Protein AF-A0A836UDX6-F1 (afdb_monomer)

Foldseek 3Di:
DDDDDDDDDDDDDDPDDPPPPDPPPPDLAQAEAEEEEEDPPDDQVVVCVVCVVVCVVPVSYHYGYDYDHPVCPLVVQVCCLVVVNHGNHYDDDLVRCVVCVVVVNFDQCCVVPVPVLVVVCVVDDVVQQCSQDDPHTGRDDRDDDDDDDDDDDVVVCVVVVHDPDDPPVPDDDDPDCPDDDD

Nearest PDB structures (foldseek):
  4ry1-assembly2_B  TM=7.631E-01  e=1.198E-05  Pectobacterium atrosepticum SCRI1043
  3uor-assembly2_B  TM=7.871E-01  e=4.011E-05  Xanthomonas citri pv. citri str. 306
  4qsd-assembly1_A  TM=7.152E-01  e=2.050E-05  Agrobacterium fabrum str. C58
  5f7v-assembly1_A  TM=7.077E-01  e=2.682E-05  Listeria monocytogenes EGD-e
  6rkh-assembly1_A  TM=7.139E-01  e=3.213E-04  Geobacillus stearothermophilus

Radius of gyration: 27.92 Å; Cα contacts (8 Å, |Δi|>4): 141; chains: 1; bounding box: 46×76×92 Å

Solvent-accessible surface area (backbone atoms only — not comparable to full-atom values): 12020 Å² total; per-residue (Å²): 134,92,79,92,80,87,84,86,91,81,90,84,90,81,90,83,75,92,71,80,75,65,82,76,77,76,65,82,62,72,43,72,41,35,34,38,36,65,56,91,84,65,53,35,65,56,53,49,60,72,45,40,74,66,36,70,79,34,79,45,42,45,79,45,57,45,63,40,62,69,76,66,42,69,60,50,51,54,48,24,56,72,71,74,58,57,63,78,39,71,67,67,58,78,92,53,46,60,66,38,44,77,67,70,72,49,63,50,44,42,80,78,36,46,69,60,46,57,58,51,53,74,77,44,60,67,83,52,47,52,66,20,45,57,99,92,37,36,62,48,78,77,83,82,86,85,82,91,79,92,83,80,66,65,67,64,28,59,75,68,75,43,74,92,79,57,86,70,86,79,55,74,81,69,88,75,86,72,67,85,79,132

Structure (mmCIF, N/CA/C/O backbone):
data_AF-A0A836UDX6-F1
#
_entry.id   AF-A0A836UDX6-F1
#
loop_
_atom_site.group_PDB
_atom_site.id
_atom_site.type_symbol
_atom_site.label_atom_id
_atom_site.label_alt_id
_atom_site.label_comp_id
_atom_site.label_asym_id
_atom_site.label_entity_id
_atom_site.label_seq_id
_atom_site.pdbx_PDB_ins_code
_atom_site.Cartn_x
_atom_site.Cartn_y
_atom_site.Cartn_z
_atom_site.occupancy
_atom_site.B_iso_or_equiv
_atom_site.auth_seq_id
_atom_site.auth_comp_id
_atom_site.auth_asym_id
_atom_site.auth_atom_id
_atom_site.pdbx_PDB_model_num
ATOM 1 N N . MET A 1 1 ? -7.299 -57.376 55.037 1.00 36.38 1 MET A N 1
ATOM 2 C CA . MET A 1 1 ? -6.133 -58.145 54.549 1.00 36.38 1 MET A CA 1
ATOM 3 C C . MET A 1 1 ? -5.639 -57.448 53.287 1.00 36.38 1 MET A C 1
ATOM 5 O O . MET A 1 1 ? -6.456 -57.270 52.399 1.00 36.38 1 MET A O 1
ATOM 9 N N . LEU A 1 2 ? -4.353 -57.056 53.271 1.00 30.41 2 LEU A N 1
ATOM 10 C CA . LEU A 1 2 ? -3.604 -56.290 52.247 1.00 30.41 2 LEU A CA 1
ATOM 11 C C . LEU A 1 2 ? -3.992 -54.813 52.050 1.00 30.41 2 LEU A C 1
ATOM 13 O O . LEU A 1 2 ? -5.161 -54.506 51.892 1.00 30.41 2 LEU A O 1
ATOM 17 N N . ARG A 1 3 ? -3.072 -53.852 51.931 1.00 31.95 3 ARG A N 1
ATOM 18 C CA . ARG A 1 3 ? -1.723 -53.610 52.487 1.00 31.95 3 ARG A CA 1
ATOM 19 C C . ARG A 1 3 ? -1.491 -52.109 52.229 1.00 31.95 3 ARG A C 1
ATOM 21 O O . ARG A 1 3 ? -1.712 -51.663 51.108 1.00 31.95 3 ARG A O 1
ATOM 28 N N . LEU A 1 4 ? -1.100 -51.357 53.258 1.00 36.81 4 LEU A N 1
ATOM 29 C CA . LEU A 1 4 ? -0.563 -49.999 53.125 1.00 36.81 4 LEU A CA 1
ATOM 30 C C . LEU A 1 4 ? 0.730 -50.027 52.294 1.00 36.81 4 LEU A C 1
ATOM 32 O O . LEU A 1 4 ? 1.546 -50.930 52.487 1.00 36.81 4 LEU A O 1
ATOM 36 N N . ALA A 1 5 ? 0.922 -49.008 51.456 1.00 44.00 5 ALA A N 1
ATOM 37 C CA . ALA A 1 5 ? 2.231 -48.473 51.089 1.00 44.00 5 ALA A CA 1
ATOM 38 C C . ALA A 1 5 ? 2.065 -46.984 50.722 1.00 44.00 5 ALA A C 1
ATOM 40 O O . ALA A 1 5 ? 1.662 -46.639 49.617 1.00 44.00 5 ALA A O 1
ATOM 41 N N . ASP A 1 6 ? 2.235 -46.151 51.747 1.00 37.41 6 ASP A N 1
ATOM 42 C CA . ASP A 1 6 ? 3.117 -44.981 51.812 1.00 37.41 6 ASP A CA 1
ATOM 43 C C . ASP A 1 6 ? 3.165 -43.973 50.649 1.00 37.41 6 ASP A C 1
ATOM 45 O O . ASP A 1 6 ? 3.618 -44.282 49.551 1.00 37.41 6 ASP A O 1
ATOM 49 N N . GLY A 1 7 ? 2.893 -42.698 50.975 1.00 37.84 7 GLY A N 1
ATOM 50 C CA . GLY A 1 7 ? 3.683 -41.603 50.396 1.00 37.84 7 GLY A CA 1
ATOM 51 C C . GLY A 1 7 ? 3.003 -40.255 50.145 1.00 37.84 7 GLY A C 1
ATOM 52 O O . GLY A 1 7 ? 2.795 -39.889 49.002 1.00 37.84 7 GLY A O 1
ATOM 53 N N . PHE A 1 8 ? 2.803 -39.492 51.223 1.00 34.12 8 PHE A N 1
ATOM 54 C CA . PHE A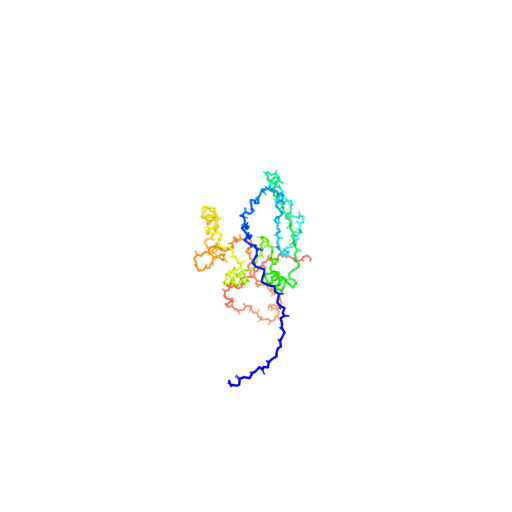 1 8 ? 2.932 -38.026 51.326 1.00 34.12 8 PHE A CA 1
ATOM 55 C C . PHE A 1 8 ? 1.985 -37.043 50.593 1.00 34.12 8 PHE A C 1
ATOM 57 O O . PHE A 1 8 ? 1.889 -36.941 49.377 1.00 34.12 8 PHE A O 1
ATOM 64 N N . VAL A 1 9 ? 1.374 -36.220 51.450 1.00 39.38 9 VAL A N 1
ATOM 65 C CA . VAL A 1 9 ? 0.530 -35.038 51.245 1.00 39.38 9 VAL A CA 1
ATOM 66 C C . VAL A 1 9 ? 1.369 -33.797 50.914 1.00 39.38 9 VAL A C 1
ATOM 68 O O . VAL A 1 9 ? 2.340 -33.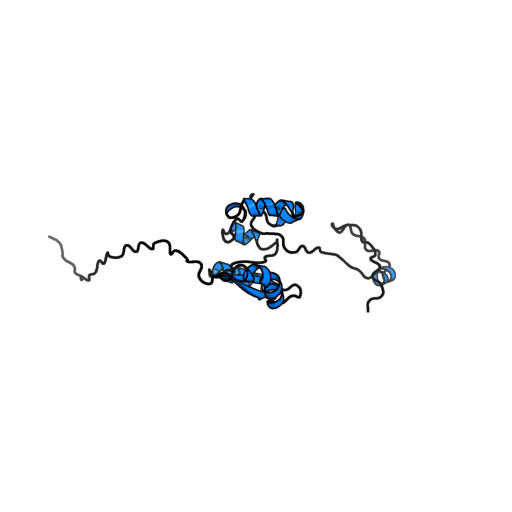537 51.613 1.00 39.38 9 VAL A O 1
ATOM 71 N N . PHE A 1 10 ? 0.925 -33.000 49.937 1.00 34.12 10 PHE A N 1
ATOM 72 C CA . PHE A 1 10 ? 0.941 -31.520 49.880 1.00 34.12 10 PHE A CA 1
ATOM 73 C C . PHE A 1 10 ? 0.125 -31.168 48.614 1.00 34.12 10 PHE A C 1
ATOM 75 O O . PHE A 1 10 ? 0.524 -31.513 47.513 1.00 34.12 10 PHE A O 1
ATOM 82 N N . GLY A 1 11 ? -1.112 -30.673 48.651 1.00 32.44 11 GLY A N 1
ATOM 83 C CA . GLY A 1 11 ? -1.585 -29.525 49.408 1.00 32.44 11 GLY A CA 1
ATOM 84 C C . GLY A 1 11 ? -1.442 -28.269 48.544 1.00 32.44 11 GLY A C 1
ATOM 85 O O . GLY A 1 11 ? -0.392 -27.646 48.611 1.00 32.44 11 GLY A O 1
ATOM 86 N N . LEU A 1 12 ? -2.459 -27.949 47.725 1.00 32.75 12 LEU A N 1
ATOM 87 C CA . LEU A 1 12 ? -3.088 -26.619 47.581 1.00 32.75 12 LEU A CA 1
ATOM 88 C C . LEU A 1 12 ? -3.968 -26.563 46.314 1.00 32.75 12 LEU A C 1
ATOM 90 O O . LEU A 1 12 ? -3.508 -26.290 45.209 1.00 32.75 12 LEU A O 1
ATOM 94 N N . LEU A 1 13 ? -5.266 -26.802 46.504 1.00 37.94 13 LEU A N 1
ATOM 95 C CA . LEU A 1 13 ? -6.316 -26.413 45.568 1.00 37.94 13 LEU A CA 1
ATOM 96 C C . LEU A 1 13 ? -6.574 -24.909 45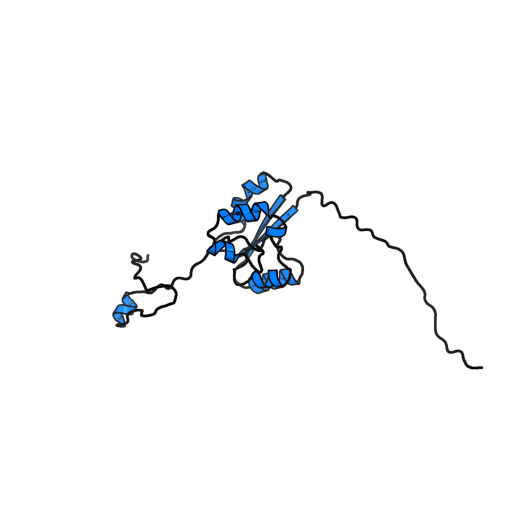.779 1.00 37.94 13 LEU A C 1
ATOM 98 O O . LEU A 1 13 ? -7.106 -24.529 46.820 1.00 37.94 13 LEU A O 1
ATOM 102 N N . LEU A 1 14 ? -6.194 -24.058 44.823 1.00 31.61 14 LEU A N 1
ATOM 103 C CA . LEU A 1 14 ? -6.615 -22.653 44.772 1.00 31.61 14 LEU A CA 1
ATOM 104 C C . LEU A 1 14 ? -7.453 -22.416 43.512 1.00 31.61 14 LEU A C 1
ATOM 106 O O . LEU A 1 14 ? -6.958 -22.034 42.457 1.00 31.61 14 LEU A O 1
ATOM 110 N N . LEU A 1 15 ? -8.756 -22.643 43.659 1.00 44.19 15 LEU A N 1
ATOM 111 C CA . LEU A 1 15 ? -9.782 -21.921 42.917 1.00 44.19 15 LEU A CA 1
ATOM 112 C C . LEU A 1 15 ? -9.889 -20.529 43.543 1.00 44.19 15 LEU A C 1
ATOM 114 O O . LEU A 1 15 ? -10.373 -20.444 44.661 1.00 44.19 15 LEU A O 1
ATOM 118 N N . PHE A 1 16 ? -9.455 -19.474 42.853 1.00 38.62 16 PHE A N 1
ATOM 119 C CA . PHE A 1 16 ? -10.058 -18.134 42.920 1.00 38.62 16 PHE A CA 1
ATOM 120 C C . PHE A 1 16 ? -9.466 -17.258 41.814 1.00 38.62 16 PHE A C 1
ATOM 122 O O . PHE A 1 16 ? -8.274 -16.969 41.809 1.00 38.62 16 PHE A O 1
ATOM 129 N N . GLY A 1 17 ? -10.315 -16.832 40.880 1.00 33.06 17 GLY A N 1
ATOM 130 C CA . GLY A 1 17 ? -9.932 -15.869 39.855 1.00 33.06 17 GLY A CA 1
ATOM 131 C C . GLY A 1 17 ? -10.794 -15.925 38.603 1.00 33.06 17 GLY A C 1
ATOM 132 O O . GLY A 1 17 ? -10.257 -16.076 37.511 1.00 33.06 17 GLY A O 1
ATOM 133 N N . LEU A 1 18 ? -12.117 -15.773 38.749 1.00 51.59 18 LEU A N 1
ATOM 134 C CA . LEU A 1 18 ? -12.935 -15.176 37.689 1.00 51.59 18 LEU A CA 1
ATOM 135 C C . LEU A 1 18 ? -12.379 -13.766 37.436 1.00 51.59 18 LEU A C 1
ATOM 137 O O . LEU A 1 18 ? -12.789 -12.791 38.061 1.00 51.59 18 LEU A O 1
ATOM 141 N N . GLY A 1 19 ? -11.403 -13.666 36.544 1.00 33.41 19 GLY A N 1
ATOM 142 C CA . GLY A 1 19 ? -11.053 -12.415 35.902 1.00 33.41 19 GLY A CA 1
ATOM 143 C C . GLY A 1 19 ? -11.988 -12.231 34.721 1.00 33.41 19 GLY A C 1
ATOM 144 O O . GLY A 1 19 ? -11.611 -12.551 33.599 1.00 33.41 19 GLY A O 1
ATOM 145 N N . CYS A 1 20 ? -13.202 -11.731 34.967 1.00 38.84 20 CYS A N 1
ATOM 146 C CA . CYS A 1 20 ? -13.920 -10.988 33.937 1.00 38.84 20 CYS A CA 1
ATOM 147 C C . CYS A 1 20 ? -13.010 -9.824 33.533 1.00 38.84 20 CYS A C 1
ATOM 149 O O . CYS A 1 20 ? -13.014 -8.775 34.171 1.00 38.84 20 CYS A O 1
ATOM 151 N N . GLN A 1 21 ? -12.184 -10.020 32.507 1.00 36.19 21 GLN A N 1
ATOM 152 C CA . GLN A 1 21 ? -11.631 -8.900 31.771 1.00 36.19 21 GLN A CA 1
ATOM 153 C C . GLN A 1 21 ? -12.801 -8.334 30.980 1.00 36.19 21 GLN A C 1
ATOM 155 O O . GLN A 1 21 ? -13.149 -8.821 29.906 1.00 36.19 21 GLN A O 1
ATOM 160 N N . SER A 1 22 ? -13.467 -7.348 31.582 1.00 40.03 22 SER A N 1
ATOM 161 C CA . SER A 1 22 ? -14.304 -6.407 30.851 1.00 40.03 22 SER A CA 1
ATOM 162 C C . SER A 1 22 ? -13.559 -5.974 29.586 1.00 40.03 22 SER A C 1
ATOM 164 O O . SER A 1 22 ? -12.330 -5.837 29.642 1.00 40.03 22 SER A O 1
ATOM 166 N N . PRO A 1 23 ? -14.258 -5.736 28.462 1.00 41.34 23 PRO A N 1
ATOM 167 C CA . PRO A 1 23 ? -13.630 -5.109 27.315 1.00 41.34 23 PRO A CA 1
ATOM 168 C C . PRO A 1 23 ? -13.050 -3.800 27.832 1.00 41.34 23 PRO A C 1
ATOM 170 O O . PRO A 1 23 ? -13.783 -2.937 28.318 1.00 41.34 23 PRO A O 1
ATOM 173 N N . ALA A 1 24 ? -11.721 -3.704 27.839 1.00 37.50 24 ALA A N 1
ATOM 174 C CA . ALA A 1 24 ? -11.067 -2.442 28.085 1.00 37.50 24 ALA A CA 1
ATOM 175 C C . ALA A 1 24 ? -11.616 -1.513 27.010 1.00 37.50 24 ALA A C 1
ATOM 177 O O . ALA A 1 24 ? -11.344 -1.699 25.822 1.00 37.50 24 ALA A O 1
ATOM 178 N N . ASN A 1 25 ? -12.459 -0.581 27.444 1.00 40.12 25 ASN A N 1
ATOM 179 C CA . ASN A 1 25 ? -12.774 0.612 26.702 1.00 40.12 25 ASN A CA 1
ATOM 180 C C . ASN A 1 25 ? -11.408 1.228 26.399 1.00 40.12 25 ASN A C 1
ATOM 182 O O . ASN A 1 25 ? -10.777 1.805 27.285 1.00 40.12 25 ASN A O 1
ATOM 186 N N . ARG A 1 26 ? -10.875 0.976 25.198 1.00 45.81 26 ARG A N 1
ATOM 187 C CA . ARG A 1 26 ? -9.755 1.748 24.683 1.00 45.81 26 ARG A CA 1
ATOM 188 C C . ARG A 1 26 ? -10.363 3.109 24.415 1.00 45.81 26 ARG A C 1
ATOM 190 O O . ARG A 1 26 ? -10.838 3.379 23.317 1.00 45.81 26 ARG A O 1
ATOM 197 N N . ASP A 1 27 ? -10.423 3.917 25.470 1.00 41.47 27 ASP A N 1
ATOM 198 C CA . ASP A 1 27 ? -10.537 5.354 25.328 1.00 41.47 27 ASP A CA 1
ATOM 199 C C . ASP A 1 27 ? -9.537 5.751 24.240 1.00 41.47 27 ASP A C 1
ATOM 201 O O . ASP A 1 27 ? -8.434 5.197 24.186 1.00 41.47 27 ASP A O 1
ATOM 205 N N . ALA A 1 28 ? -9.953 6.637 23.338 1.00 47.09 28 ALA A N 1
ATOM 206 C CA . ALA A 1 28 ? -9.176 7.151 22.213 1.00 47.09 28 ALA A CA 1
ATOM 207 C C . ALA A 1 28 ? -7.974 7.997 22.692 1.00 47.09 28 ALA A C 1
ATOM 209 O O . ALA A 1 28 ? -7.845 9.175 22.373 1.00 47.09 28 ALA A O 1
ATOM 210 N N . ALA A 1 29 ? -7.130 7.398 23.524 1.00 49.38 29 ALA A N 1
ATOM 211 C CA . ALA A 1 29 ? -5.873 7.895 24.023 1.00 49.38 29 ALA A CA 1
ATOM 212 C C . ALA A 1 29 ? -4.814 7.606 22.957 1.00 49.38 29 ALA A C 1
ATOM 214 O O . ALA A 1 29 ? -4.641 6.449 22.571 1.00 49.38 29 ALA A O 1
ATOM 215 N N . ASP A 1 30 ? -4.173 8.669 22.465 1.00 65.62 30 ASP A N 1
ATOM 216 C CA . ASP A 1 30 ? -2.945 8.702 21.659 1.00 65.62 30 ASP A CA 1
ATOM 217 C C . ASP A 1 30 ? -2.588 7.385 20.953 1.00 65.62 30 ASP A C 1
ATOM 219 O O . ASP A 1 30 ? -1.598 6.721 21.269 1.00 65.62 30 ASP A O 1
ATOM 223 N N . SER A 1 31 ? -3.414 6.979 19.989 1.00 85.25 31 SER A N 1
ATOM 224 C CA . SER A 1 31 ? -3.174 5.748 19.241 1.00 85.25 31 SER A CA 1
ATOM 225 C C . SER A 1 31 ? -2.159 6.025 18.135 1.00 85.25 31 SER A C 1
ATOM 227 O O . SER A 1 31 ? -2.415 6.808 17.217 1.00 85.25 31 SER A O 1
ATOM 229 N N . VAL A 1 32 ? -0.987 5.397 18.240 1.00 90.69 32 VAL A N 1
ATOM 230 C CA . VAL A 1 32 ? 0.071 5.456 17.224 1.00 90.69 32 VAL A CA 1
ATOM 231 C C . VAL A 1 32 ? -0.131 4.308 16.240 1.00 90.69 32 VAL A C 1
ATOM 233 O O . VAL A 1 32 ? -0.050 3.144 16.621 1.00 90.69 32 VAL A O 1
ATOM 236 N N . LEU A 1 33 ? -0.386 4.642 14.979 1.00 92.94 33 LEU A N 1
ATOM 237 C CA . LEU A 1 33 ? -0.431 3.699 13.867 1.00 92.94 33 LEU A CA 1
ATOM 238 C C . LEU A 1 33 ? 0.973 3.550 13.283 1.00 92.94 33 LEU A C 1
ATOM 240 O O . LEU A 1 33 ? 1.612 4.549 12.953 1.00 92.94 33 LEU A O 1
ATOM 244 N N . ARG A 1 34 ? 1.450 2.316 13.123 1.00 93.81 34 ARG A N 1
ATOM 245 C CA . ARG A 1 34 ? 2.742 2.025 12.490 1.00 93.81 34 ARG A CA 1
ATOM 246 C C . ARG A 1 34 ? 2.526 1.616 11.041 1.00 93.81 34 ARG A C 1
ATOM 248 O O . ARG A 1 34 ? 1.923 0.577 10.767 1.00 93.81 34 ARG A O 1
ATOM 255 N N . LEU A 1 35 ? 3.051 2.422 10.125 1.00 93.75 35 LEU A N 1
ATOM 256 C CA . LEU A 1 35 ? 3.068 2.156 8.690 1.00 93.75 35 LEU A CA 1
ATOM 257 C C . LEU A 1 35 ? 4.434 1.608 8.299 1.00 93.75 35 LEU A C 1
ATOM 259 O O . LEU A 1 35 ? 5.440 2.284 8.492 1.00 93.75 35 LEU A O 1
ATOM 263 N N . TRP A 1 36 ? 4.487 0.423 7.703 1.00 94.69 36 TRP A N 1
ATOM 264 C CA . TRP A 1 36 ? 5.720 -0.114 7.133 1.00 94.69 36 TRP A CA 1
ATOM 265 C C . TRP A 1 36 ? 5.670 -0.098 5.613 1.00 94.69 36 TRP A C 1
ATOM 267 O O . TRP A 1 36 ? 4.697 -0.542 4.998 1.00 94.69 36 TRP A O 1
ATOM 277 N N . LYS A 1 37 ? 6.757 0.364 4.992 1.00 91.62 37 LYS A N 1
ATOM 278 C CA . LYS A 1 37 ? 6.886 0.394 3.534 1.00 91.62 37 LYS A CA 1
ATOM 279 C C . LYS A 1 37 ? 8.332 0.250 3.061 1.00 91.62 37 LYS A C 1
ATOM 281 O O . LYS A 1 37 ? 9.259 0.648 3.755 1.00 91.62 37 LYS A O 1
ATOM 286 N N . ALA A 1 38 ? 8.532 -0.333 1.880 1.00 90.25 38 ALA A N 1
ATOM 287 C CA . ALA A 1 38 ? 9.828 -0.346 1.211 1.00 90.25 38 ALA A CA 1
ATOM 288 C C . ALA A 1 38 ? 10.031 0.938 0.392 1.00 90.25 38 ALA A C 1
ATOM 290 O O . ALA A 1 38 ? 9.088 1.392 -0.258 1.00 90.25 38 ALA A O 1
ATOM 291 N N . SER A 1 39 ? 11.234 1.518 0.406 1.00 88.00 39 SER A N 1
ATOM 292 C CA . SER A 1 39 ? 11.507 2.782 -0.306 1.00 88.00 39 SER A CA 1
ATOM 293 C C . SER A 1 39 ? 11.427 2.629 -1.833 1.00 88.00 39 SER A C 1
ATOM 295 O O . SER A 1 39 ? 12.030 1.712 -2.395 1.00 88.00 39 SER A O 1
ATOM 297 N N . HIS A 1 40 ? 10.752 3.560 -2.513 1.00 87.19 40 HIS A N 1
ATOM 298 C CA . HIS A 1 40 ? 10.888 3.813 -3.958 1.00 87.19 40 HIS A CA 1
ATOM 299 C C . HIS A 1 40 ? 11.697 5.095 -4.249 1.00 87.19 40 HIS A C 1
ATOM 301 O O . HIS A 1 40 ? 11.631 5.640 -5.349 1.00 87.19 40 HIS A O 1
ATOM 307 N N . GLY A 1 41 ? 12.483 5.566 -3.276 1.00 87.19 41 GLY A N 1
ATOM 308 C CA . GLY A 1 41 ? 13.227 6.829 -3.324 1.00 87.19 41 GLY A CA 1
ATOM 309 C C . GLY A 1 41 ? 12.802 7.820 -2.241 1.00 87.19 41 GLY A C 1
ATOM 310 O O . GLY A 1 41 ? 13.529 8.768 -1.961 1.00 87.19 41 GLY A O 1
ATOM 311 N N . GLU A 1 42 ? 11.662 7.581 -1.601 1.00 88.31 42 GLU A N 1
ATOM 312 C CA . GLU A 1 42 ? 11.155 8.381 -0.491 1.00 88.31 42 GLU A CA 1
ATOM 313 C C . GLU A 1 42 ? 11.661 7.913 0.883 1.00 88.31 42 GLU A C 1
ATOM 315 O O . GLU A 1 42 ? 12.108 6.774 1.076 1.00 88.31 42 GLU A O 1
ATOM 320 N N . THR A 1 43 ? 11.552 8.820 1.848 1.00 90.56 43 THR A N 1
ATOM 321 C CA . THR A 1 43 ? 11.928 8.663 3.253 1.00 90.56 43 THR A CA 1
ATOM 322 C C . THR A 1 43 ? 10.695 8.562 4.155 1.00 90.56 43 THR A C 1
ATOM 324 O O . THR A 1 43 ? 9.571 8.855 3.751 1.00 90.56 43 THR A O 1
ATOM 327 N N . ALA A 1 44 ? 10.898 8.179 5.418 1.00 89.81 44 ALA A N 1
ATOM 328 C CA . ALA A 1 44 ? 9.831 8.215 6.423 1.00 89.81 44 ALA A CA 1
ATOM 329 C C . ALA A 1 44 ? 9.224 9.621 6.573 1.00 89.81 44 ALA A C 1
ATOM 331 O O . ALA A 1 44 ? 8.008 9.765 6.686 1.00 89.81 44 ALA A O 1
ATOM 332 N N . GLN A 1 45 ? 10.062 10.657 6.489 1.00 89.38 45 GLN A N 1
ATOM 333 C CA . GLN A 1 45 ? 9.632 12.039 6.655 1.00 89.38 45 GLN A CA 1
ATOM 334 C C . GLN A 1 45 ? 8.753 12.530 5.498 1.0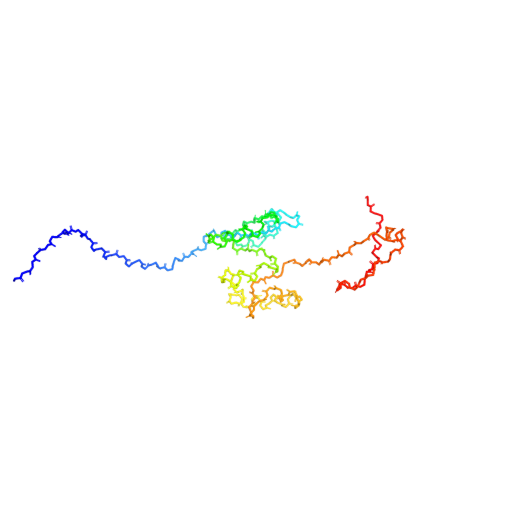0 89.38 45 GLN A C 1
ATOM 336 O O . GLN A 1 45 ? 7.855 13.342 5.720 1.00 89.38 45 GLN A O 1
ATOM 341 N N . ASP A 1 46 ? 8.944 11.995 4.288 1.00 91.38 46 ASP A N 1
ATOM 342 C CA . ASP A 1 46 ? 8.062 12.282 3.152 1.00 91.38 46 ASP A CA 1
ATOM 343 C C . ASP A 1 46 ? 6.642 11.755 3.410 1.00 91.38 46 ASP A C 1
ATOM 345 O O . ASP A 1 46 ? 5.662 12.465 3.178 1.00 91.38 46 ASP A O 1
ATOM 349 N N . PHE A 1 47 ? 6.511 10.544 3.967 1.00 88.94 47 PHE A N 1
ATOM 350 C CA . PHE A 1 47 ? 5.206 9.994 4.350 1.00 88.94 47 PHE A CA 1
ATOM 351 C C . PHE A 1 47 ? 4.554 10.778 5.481 1.00 88.94 47 PHE A C 1
ATOM 353 O O . PHE A 1 47 ? 3.369 11.098 5.399 1.00 88.94 47 PHE A O 1
ATOM 360 N N . GLU A 1 48 ? 5.315 11.115 6.521 1.00 86.50 48 GLU A N 1
ATOM 361 C CA . GLU A 1 48 ? 4.812 11.940 7.620 1.00 86.50 48 GLU A CA 1
ATOM 362 C C . GLU A 1 48 ? 4.314 13.296 7.113 1.00 86.50 48 GLU A C 1
ATOM 364 O O . GLU A 1 48 ? 3.247 13.748 7.524 1.00 86.50 48 GLU A O 1
ATOM 369 N N . HIS A 1 49 ? 5.032 13.917 6.173 1.00 89.88 49 HIS A N 1
ATOM 370 C CA . HIS A 1 49 ? 4.628 15.180 5.568 1.00 89.88 49 HIS A CA 1
ATOM 371 C C . HIS A 1 49 ? 3.316 15.059 4.780 1.00 89.88 49 HIS A C 1
ATOM 373 O O . HIS A 1 49 ? 2.405 15.862 4.984 1.00 89.88 49 HIS A O 1
ATOM 379 N N . VAL A 1 50 ? 3.191 14.043 3.919 1.00 91.00 50 VAL A N 1
ATOM 380 C CA . VAL A 1 50 ? 1.979 13.809 3.113 1.00 91.00 50 VAL A CA 1
ATOM 381 C C . VAL A 1 50 ? 0.767 13.491 3.991 1.00 91.00 50 VAL A C 1
ATOM 383 O O . VAL A 1 50 ? -0.345 13.925 3.696 1.00 91.00 50 VAL A O 1
ATOM 386 N N . LEU A 1 51 ? 0.970 12.763 5.090 1.00 90.19 51 LEU A N 1
ATOM 387 C CA . LEU A 1 51 ? -0.104 12.357 5.996 1.00 90.19 51 LEU A CA 1
ATOM 388 C C . LEU A 1 51 ? -0.435 13.416 7.059 1.00 90.19 51 LEU A C 1
ATOM 390 O O . LEU A 1 51 ? -1.515 13.366 7.653 1.00 90.19 51 LEU A O 1
ATOM 394 N N . ALA A 1 52 ? 0.435 14.404 7.287 1.00 89.31 52 ALA A N 1
ATOM 395 C CA . ALA A 1 52 ? 0.247 15.424 8.317 1.00 89.31 52 ALA A CA 1
ATOM 396 C C . ALA A 1 52 ? -1.126 16.130 8.272 1.00 89.31 52 ALA A C 1
ATOM 398 O O . ALA A 1 52 ? -1.729 16.279 9.338 1.00 89.31 52 ALA A O 1
ATOM 399 N N . PRO A 1 53 ? -1.694 16.520 7.109 1.00 92.19 53 PRO A N 1
ATOM 400 C CA . PRO A 1 53 ? -3.016 17.153 7.058 1.00 92.19 53 PRO A CA 1
ATOM 401 C C . PRO A 1 53 ? -4.162 16.250 7.532 1.00 92.19 53 PRO A C 1
ATOM 403 O O . PRO A 1 53 ? -5.171 16.747 8.032 1.00 92.19 53 PRO A O 1
ATOM 406 N N . PHE A 1 54 ? -4.024 14.930 7.376 1.00 90.94 54 PHE A N 1
ATOM 407 C CA . PHE A 1 54 ? -5.018 13.957 7.827 1.00 90.94 54 PHE A CA 1
ATOM 408 C C . PHE A 1 54 ? -4.985 13.788 9.352 1.00 90.94 54 PHE A C 1
ATOM 410 O O . PHE A 1 54 ? -6.039 13.721 9.991 1.00 90.94 54 PHE A O 1
ATOM 417 N N . PHE A 1 55 ? -3.785 13.741 9.937 1.00 89.62 55 PHE A N 1
ATOM 418 C CA . PHE A 1 55 ? -3.596 13.557 11.379 1.00 89.62 55 PHE A CA 1
ATOM 419 C C . PHE A 1 55 ? -3.729 14.860 12.177 1.00 89.62 55 PHE A C 1
ATOM 421 O O . PHE A 1 55 ? -4.160 14.825 13.325 1.00 89.62 55 PHE A O 1
ATOM 428 N N . SER A 1 56 ? -3.473 16.030 11.580 1.00 89.06 56 SER A N 1
ATOM 429 C CA . SER A 1 56 ? -3.691 17.324 12.249 1.00 89.06 56 SER A CA 1
ATOM 430 C C . SER A 1 56 ? -5.162 17.572 12.604 1.00 89.06 56 SER A C 1
ATOM 432 O O . SER A 1 56 ? -5.460 18.229 13.598 1.00 89.06 56 SER A O 1
ATOM 434 N N . GLN A 1 57 ? -6.085 16.988 11.836 1.00 92.00 57 GLN A N 1
ATOM 435 C CA . GLN A 1 57 ? -7.527 17.011 12.101 1.00 92.00 57 GLN A CA 1
ATOM 436 C C . GLN A 1 57 ? -7.964 15.950 13.128 1.00 92.00 57 GLN A C 1
ATOM 438 O O . GLN A 1 57 ? -9.118 15.942 13.552 1.00 92.00 57 GLN A O 1
ATOM 443 N N . ARG A 1 58 ? -7.060 15.044 13.526 1.00 90.00 58 ARG A N 1
ATOM 444 C CA . ARG A 1 58 ? -7.318 13.908 14.421 1.00 90.00 58 ARG A CA 1
ATOM 445 C C . ARG A 1 58 ? -6.205 13.798 15.470 1.00 90.00 58 ARG A C 1
ATOM 447 O O . ARG A 1 58 ? -5.437 12.844 15.432 1.00 90.00 58 ARG A O 1
ATOM 454 N N . PRO A 1 59 ? -6.117 14.737 16.429 1.00 83.12 59 PRO A N 1
ATOM 455 C CA . PRO A 1 59 ? -4.975 14.835 17.344 1.00 83.12 59 PRO A CA 1
ATOM 456 C C . PRO A 1 59 ? -4.777 13.607 18.249 1.00 83.12 59 PRO A C 1
ATOM 458 O O . PRO A 1 59 ? -3.672 13.396 18.734 1.00 83.12 59 PRO A O 1
ATOM 461 N N . ALA A 1 60 ? -5.819 12.792 18.448 1.00 89.06 60 ALA A N 1
ATOM 462 C CA . ALA A 1 60 ? -5.750 11.522 19.177 1.00 89.06 60 ALA A CA 1
ATOM 463 C C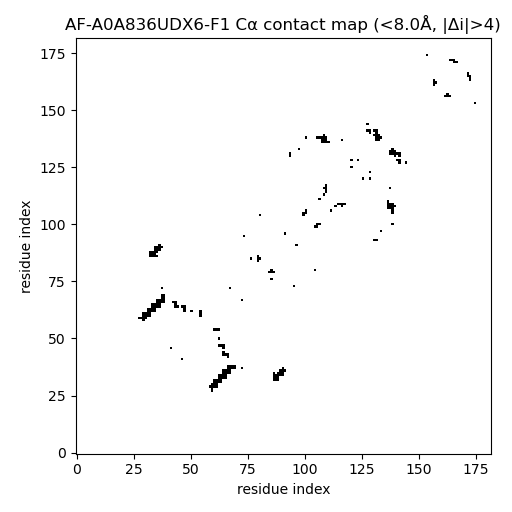 . ALA A 1 60 ? -5.085 10.379 18.381 1.00 89.06 60 ALA A C 1
ATOM 465 O O . ALA A 1 60 ? -4.834 9.308 18.932 1.00 89.06 60 ALA A O 1
ATOM 466 N N . LEU A 1 61 ? -4.831 10.578 17.083 1.00 89.81 61 LEU A N 1
ATOM 467 C CA . LEU A 1 61 ? -4.165 9.621 16.209 1.00 89.81 61 LEU A CA 1
ATOM 468 C C . LEU A 1 61 ? -2.810 10.174 15.776 1.00 89.81 61 LEU A C 1
ATOM 470 O O . LEU A 1 61 ? -2.681 11.338 15.396 1.00 89.81 61 LEU A O 1
ATOM 474 N N . ARG A 1 62 ? -1.796 9.314 15.779 1.00 89.62 62 ARG A N 1
ATOM 475 C CA . ARG A 1 62 ? -0.465 9.623 15.248 1.00 89.62 62 ARG A CA 1
ATOM 476 C C . ARG A 1 62 ? -0.041 8.530 14.283 1.00 89.62 62 ARG A C 1
ATOM 478 O O . ARG A 1 62 ? -0.473 7.390 14.416 1.00 89.62 62 ARG A O 1
ATOM 485 N N . ILE A 1 63 ? 0.818 8.880 13.336 1.00 89.94 63 ILE A N 1
ATOM 486 C CA . ILE A 1 63 ? 1.432 7.935 12.406 1.00 89.94 63 ILE A CA 1
ATOM 487 C C . ILE A 1 63 ? 2.932 7.881 12.664 1.00 89.94 63 ILE A C 1
ATOM 489 O O . ILE A 1 63 ? 3.568 8.914 12.855 1.00 89.94 63 ILE A O 1
ATOM 493 N N . GLU A 1 64 ? 3.476 6.674 12.663 1.00 92.00 64 GLU A N 1
ATOM 494 C CA . GLU A 1 64 ? 4.907 6.405 12.617 1.00 92.00 64 GLU A CA 1
ATOM 495 C C . GLU A 1 64 ? 5.186 5.644 11.320 1.00 92.00 64 GLU A C 1
ATOM 497 O O . GLU A 1 64 ? 4.777 4.490 11.159 1.00 92.00 64 GLU A O 1
ATOM 502 N N . ALA A 1 65 ? 5.840 6.308 10.366 1.00 93.31 65 ALA A N 1
ATOM 503 C CA . ALA A 1 65 ? 6.226 5.687 9.107 1.00 93.31 65 ALA A CA 1
ATOM 504 C C . ALA A 1 65 ? 7.621 5.068 9.237 1.00 93.31 65 ALA A C 1
ATOM 506 O O . ALA A 1 65 ? 8.599 5.743 9.545 1.00 93.31 65 ALA A O 1
ATOM 507 N N . VAL A 1 66 ? 7.730 3.778 8.941 1.00 93.00 66 VAL A N 1
ATOM 508 C CA . VAL A 1 66 ? 8.994 3.048 8.915 1.00 93.00 66 VAL A CA 1
ATOM 509 C C . VAL A 1 66 ? 9.279 2.629 7.482 1.00 93.00 66 VAL A C 1
ATOM 511 O O . VAL A 1 66 ? 8.593 1.782 6.903 1.00 93.00 66 VAL A O 1
ATOM 514 N N . VAL A 1 67 ? 10.323 3.229 6.910 1.00 92.38 67 VAL A N 1
ATOM 515 C CA . VAL A 1 67 ? 10.791 2.890 5.568 1.00 92.38 67 VAL A CA 1
ATOM 516 C C . VAL A 1 67 ? 11.940 1.898 5.671 1.00 92.38 67 VAL A C 1
ATOM 518 O O . VAL A 1 67 ? 13.024 2.216 6.160 1.00 92.38 67 VAL A O 1
ATOM 521 N N . HIS A 1 68 ? 11.700 0.677 5.211 1.00 90.31 68 HIS A N 1
ATOM 522 C CA . HIS A 1 68 ? 12.701 -0.377 5.172 1.00 90.31 68 HIS A CA 1
ATOM 523 C C . HIS A 1 68 ? 13.369 -0.474 3.793 1.00 90.31 68 HIS A C 1
ATOM 525 O O . HIS A 1 68 ? 12.752 -0.157 2.773 1.00 90.31 68 HIS A O 1
ATOM 531 N N . PRO A 1 69 ? 14.621 -0.956 3.721 1.00 90.94 69 PRO A N 1
ATOM 532 C CA . PRO A 1 69 ? 15.183 -1.378 2.449 1.00 90.94 69 PRO A CA 1
ATOM 533 C C . PRO A 1 69 ? 14.431 -2.610 1.931 1.00 90.94 69 PRO A C 1
ATOM 535 O O . PRO A 1 69 ? 13.980 -3.454 2.714 1.00 90.94 69 PRO A O 1
ATOM 538 N N . TRP A 1 70 ? 14.374 -2.742 0.605 1.00 91.50 70 TRP A N 1
ATOM 539 C CA . TRP A 1 70 ? 13.895 -3.953 -0.069 1.00 91.50 70 TRP A CA 1
ATOM 540 C C . TRP A 1 70 ? 14.686 -5.200 0.338 1.00 91.50 70 TRP A C 1
ATOM 542 O O . TRP A 1 70 ? 14.140 -6.296 0.424 1.00 91.50 70 TRP A O 1
ATOM 552 N N . GLN A 1 71 ? 15.975 -5.038 0.645 1.00 92.94 71 GLN A N 1
ATOM 553 C CA . GLN A 1 71 ? 16.792 -6.133 1.147 1.00 92.94 71 GLN A CA 1
ATOM 554 C C . GLN A 1 71 ? 16.267 -6.640 2.502 1.00 92.94 71 GLN A C 1
ATOM 556 O O . GLN A 1 71 ? 16.134 -5.884 3.474 1.00 92.94 71 GLN A O 1
ATOM 561 N N . GLY A 1 72 ? 16.001 -7.946 2.569 1.00 90.12 72 GLY A N 1
ATOM 562 C CA . GLY A 1 72 ? 15.484 -8.611 3.767 1.00 90.12 72 GLY A CA 1
ATOM 563 C C . GLY A 1 72 ? 14.025 -8.269 4.088 1.00 90.12 72 GLY A C 1
ATOM 564 O O . GLY A 1 72 ? 13.606 -8.383 5.239 1.00 90.12 72 GLY A O 1
ATOM 565 N N . TRP A 1 73 ? 13.280 -7.739 3.114 1.00 90.31 73 TRP A N 1
ATOM 566 C CA . TRP A 1 73 ? 11.886 -7.338 3.277 1.00 90.31 73 TRP A CA 1
ATOM 567 C C . TRP A 1 73 ? 10.989 -8.512 3.683 1.00 90.31 73 TRP A C 1
ATOM 569 O O . TRP A 1 73 ? 10.306 -8.444 4.709 1.00 90.31 73 TRP A O 1
ATOM 579 N N . ASP A 1 74 ? 11.064 -9.604 2.926 1.00 90.06 74 ASP A N 1
ATOM 580 C CA . ASP A 1 74 ? 10.250 -10.800 3.114 1.00 90.06 74 ASP A CA 1
ATOM 581 C C . ASP A 1 74 ? 10.447 -11.424 4.496 1.00 90.06 74 ASP A C 1
ATOM 583 O O . ASP A 1 74 ? 9.472 -11.725 5.193 1.00 90.06 74 ASP A O 1
ATOM 587 N N . GLU A 1 75 ? 11.703 -11.590 4.919 1.00 92.75 75 GLU A N 1
ATOM 588 C CA . GLU A 1 75 ? 12.044 -12.165 6.219 1.00 92.75 75 GLU A CA 1
ATOM 589 C C . GLU A 1 75 ? 11.599 -11.259 7.365 1.00 92.75 75 GLU A C 1
ATOM 591 O O . GLU A 1 75 ? 11.108 -11.749 8.387 1.00 92.75 75 GLU A O 1
ATOM 596 N N . ARG A 1 76 ? 11.731 -9.936 7.203 1.00 92.69 76 ARG A N 1
ATOM 597 C CA . ARG A 1 76 ? 11.317 -8.956 8.213 1.00 92.69 76 ARG A CA 1
ATOM 598 C C . ARG A 1 76 ? 9.818 -9.033 8.465 1.00 92.69 76 ARG A C 1
ATOM 600 O O . ARG A 1 76 ? 9.397 -9.131 9.616 1.00 92.69 76 ARG A O 1
ATOM 607 N N . TYR A 1 77 ? 9.025 -9.049 7.398 1.00 92.94 77 TYR A N 1
ATOM 608 C CA . TYR A 1 77 ? 7.578 -9.189 7.498 1.00 92.94 77 TYR A CA 1
ATOM 609 C C . TYR A 1 77 ? 7.173 -10.552 8.051 1.00 92.94 77 TYR A C 1
ATOM 611 O O . TYR A 1 77 ? 6.401 -10.621 9.006 1.00 92.94 77 TYR A O 1
ATOM 619 N N . ALA A 1 78 ? 7.731 -11.643 7.524 1.00 91.94 78 ALA A N 1
ATOM 620 C CA . ALA A 1 78 ? 7.432 -12.982 8.028 1.00 91.94 78 ALA A CA 1
ATOM 621 C C . ALA A 1 78 ? 7.723 -13.104 9.535 1.00 91.94 78 ALA A C 1
ATOM 623 O O . ALA A 1 78 ? 6.900 -13.635 10.286 1.00 91.94 78 ALA A O 1
ATOM 624 N N . THR A 1 79 ? 8.849 -12.547 9.993 1.00 94.38 79 THR A N 1
ATOM 625 C CA . THR A 1 79 ? 9.228 -12.515 11.412 1.00 94.38 79 THR A CA 1
ATOM 626 C C . THR A 1 79 ? 8.255 -11.676 12.235 1.00 94.38 79 THR A C 1
ATOM 628 O O . THR A 1 79 ? 7.802 -12.141 13.277 1.00 94.38 79 THR A O 1
ATOM 631 N N . ALA A 1 80 ? 7.887 -10.478 11.773 1.00 94.44 80 ALA A N 1
ATOM 632 C CA . ALA A 1 80 ? 6.967 -9.592 12.488 1.00 94.44 80 ALA A CA 1
ATOM 633 C C . ALA A 1 80 ? 5.582 -10.231 12.684 1.00 94.44 80 ALA A C 1
ATOM 635 O O . ALA A 1 80 ? 5.053 -10.256 13.796 1.00 94.44 80 ALA A O 1
ATOM 636 N N . TYR A 1 81 ? 5.027 -10.826 11.627 1.00 93.12 81 TYR A N 1
ATOM 637 C CA . TYR A 1 81 ? 3.726 -11.495 11.676 1.00 93.12 81 TYR A CA 1
ATOM 638 C C . TYR A 1 81 ? 3.744 -12.788 12.502 1.00 93.12 81 TYR A C 1
ATOM 640 O O . TYR A 1 81 ? 2.774 -13.083 13.202 1.00 93.12 81 TYR A O 1
ATOM 648 N N . THR A 1 82 ? 4.840 -13.550 12.456 1.00 91.94 82 THR A N 1
ATOM 649 C CA . THR A 1 82 ? 4.998 -14.770 13.269 1.00 91.94 82 THR A CA 1
ATOM 650 C C . THR A 1 82 ? 5.227 -14.434 14.742 1.00 91.94 82 THR A C 1
ATOM 652 O O . THR A 1 82 ? 4.668 -15.086 15.618 1.00 91.94 82 THR A O 1
ATOM 655 N N . GLY A 1 83 ? 6.004 -13.385 15.018 1.00 93.62 83 GLY A N 1
ATOM 656 C CA . GLY A 1 83 ? 6.301 -12.890 16.362 1.00 93.62 83 GLY A CA 1
ATOM 657 C C . GLY A 1 83 ? 5.160 -12.111 17.018 1.00 93.62 83 GLY A C 1
ATOM 658 O O . GLY A 1 83 ? 5.326 -11.645 18.140 1.00 93.62 83 GLY A O 1
ATOM 659 N N . GLY A 1 84 ? 4.017 -11.949 16.340 1.00 91.75 84 GLY A N 1
ATOM 660 C CA . GLY A 1 84 ? 2.854 -11.239 16.878 1.00 91.75 84 GLY A CA 1
ATOM 661 C C . GLY A 1 84 ? 3.041 -9.724 16.986 1.00 91.75 84 GLY A C 1
ATOM 662 O O . GLY A 1 84 ? 2.313 -9.077 17.730 1.00 91.75 84 GLY A O 1
ATOM 663 N N . MET A 1 85 ? 3.996 -9.161 16.243 1.00 93.88 85 MET A N 1
ATOM 664 C CA . MET A 1 85 ? 4.305 -7.730 16.214 1.00 93.88 85 MET A CA 1
ATOM 665 C C . MET A 1 85 ? 4.243 -7.154 14.783 1.00 93.88 85 MET A C 1
ATOM 667 O O . MET A 1 85 ? 5.186 -6.467 14.377 1.00 93.88 85 MET A O 1
ATOM 671 N N . PRO A 1 86 ? 3.186 -7.422 13.985 1.00 94.31 86 PRO A N 1
ATOM 672 C CA . PRO A 1 86 ? 3.059 -6.835 12.652 1.00 94.31 86 PRO A CA 1
ATOM 673 C C . PRO A 1 86 ? 2.885 -5.306 12.729 1.00 94.31 86 PRO A C 1
ATOM 675 O O . PRO A 1 86 ? 2.520 -4.784 13.793 1.00 94.31 86 PRO A O 1
ATOM 678 N N . PRO A 1 87 ? 3.141 -4.575 11.630 1.00 95.19 87 PRO A N 1
ATOM 679 C CA . PRO A 1 87 ? 2.696 -3.189 11.505 1.00 95.19 87 PRO A CA 1
ATOM 680 C C . PRO A 1 87 ? 1.166 -3.104 11.457 1.00 95.19 87 PRO A C 1
ATOM 682 O O . PRO A 1 87 ? 0.491 -4.084 11.142 1.00 95.19 87 PRO A O 1
ATOM 685 N N . ASP A 1 88 ? 0.630 -1.919 11.738 1.00 94.88 88 ASP A N 1
ATOM 686 C CA . ASP A 1 88 ? -0.809 -1.649 11.648 1.00 94.88 88 ASP A CA 1
ATOM 687 C C . ASP A 1 88 ? -1.228 -1.422 10.187 1.00 94.88 88 ASP A C 1
ATOM 689 O O . ASP A 1 88 ? -2.309 -1.830 9.771 1.00 94.88 88 ASP A O 1
ATOM 693 N N . ILE A 1 89 ? -0.340 -0.813 9.391 1.00 94.50 89 ILE A N 1
ATOM 694 C CA . ILE A 1 89 ? -0.507 -0.623 7.950 1.00 94.50 89 ILE A CA 1
ATOM 695 C C . ILE A 1 89 ? 0.743 -1.150 7.247 1.00 94.50 89 ILE A C 1
ATOM 697 O O . ILE A 1 89 ? 1.864 -0.726 7.527 1.00 94.50 89 ILE A O 1
ATOM 701 N N . ALA A 1 90 ? 0.548 -2.074 6.316 1.00 94.62 90 ALA A N 1
ATOM 702 C CA . ALA A 1 90 ? 1.617 -2.700 5.559 1.00 94.62 90 ALA A CA 1
ATOM 703 C C . ALA A 1 90 ? 1.459 -2.383 4.076 1.00 94.62 90 ALA A C 1
ATOM 705 O O . ALA A 1 90 ? 0.473 -2.775 3.458 1.00 94.62 90 ALA A O 1
ATOM 706 N N . TYR A 1 91 ? 2.462 -1.747 3.481 1.00 93.38 91 TYR A N 1
ATOM 707 C CA . TYR A 1 91 ? 2.668 -1.917 2.048 1.00 93.38 91 TYR A CA 1
ATOM 708 C C . TYR A 1 91 ? 3.108 -3.363 1.822 1.00 93.38 91 TYR A C 1
ATOM 710 O O . TYR A 1 91 ? 3.979 -3.829 2.542 1.00 93.38 91 TYR A O 1
ATOM 718 N N . MET A 1 92 ? 2.537 -4.081 0.859 1.00 92.50 92 MET A N 1
ATOM 719 C CA . MET A 1 92 ? 2.992 -5.420 0.481 1.00 92.50 92 MET A CA 1
ATOM 720 C C . MET A 1 92 ? 2.888 -5.580 -1.037 1.00 92.50 92 MET A C 1
ATOM 722 O O . MET A 1 92 ? 1.851 -5.216 -1.591 1.00 92.50 92 MET A O 1
ATOM 726 N N . PRO A 1 93 ? 3.918 -6.127 -1.705 1.00 90.31 93 PRO A N 1
ATOM 727 C CA . PRO A 1 93 ? 3.822 -6.510 -3.112 1.00 90.31 93 PRO A CA 1
ATOM 728 C C . PRO A 1 93 ? 2.707 -7.537 -3.364 1.00 90.31 93 PRO A C 1
ATOM 730 O O . PRO A 1 93 ? 2.332 -8.296 -2.459 1.00 90.31 93 PRO A O 1
ATOM 733 N N . ASP A 1 94 ? 2.186 -7.567 -4.589 1.00 88.38 94 ASP A N 1
ATOM 734 C CA . ASP A 1 94 ? 1.088 -8.440 -5.018 1.00 88.38 94 ASP A CA 1
ATOM 735 C C . ASP A 1 94 ? 1.446 -9.928 -4.927 1.00 88.38 94 ASP A C 1
ATOM 737 O O . ASP A 1 94 ? 0.600 -10.756 -4.594 1.00 88.38 94 ASP A O 1
ATOM 741 N N . GLU A 1 95 ? 2.722 -10.273 -5.084 1.00 87.75 95 GLU A N 1
ATOM 742 C CA . GLU A 1 95 ? 3.235 -11.630 -4.894 1.00 87.75 95 GLU A CA 1
ATOM 743 C C . GLU A 1 95 ? 3.296 -12.077 -3.421 1.00 87.75 95 GLU A C 1
ATOM 745 O O . GLU A 1 95 ? 3.506 -13.259 -3.132 1.00 87.75 95 GLU A O 1
ATOM 750 N N . PHE A 1 96 ? 3.140 -11.150 -2.470 1.00 89.75 96 PHE A N 1
ATOM 751 C CA . PHE A 1 96 ? 3.481 -11.381 -1.069 1.00 89.75 96 PHE A CA 1
ATOM 752 C C . PHE A 1 96 ? 2.272 -11.406 -0.141 1.00 89.75 96 PHE A C 1
ATOM 754 O O . PHE A 1 96 ? 2.166 -12.304 0.696 1.00 89.75 96 PHE A O 1
ATOM 761 N N . TRP A 1 97 ? 1.356 -10.446 -0.269 1.00 93.56 97 TRP A N 1
ATOM 762 C CA . TRP A 1 97 ? 0.217 -10.322 0.642 1.00 93.56 97 TRP A CA 1
ATOM 763 C C . TRP A 1 97 ? -0.741 -11.535 0.661 1.00 93.56 97 TRP A C 1
ATOM 765 O O . TRP A 1 97 ? -1.211 -11.858 1.761 1.00 93.56 97 TRP A O 1
ATOM 775 N N . PRO A 1 98 ? -0.998 -12.275 -0.450 1.00 95.00 98 PRO A N 1
ATOM 776 C CA . PRO A 1 98 ? -2.012 -13.336 -0.452 1.00 95.00 98 PRO A CA 1
ATOM 777 C C . PRO A 1 98 ? -1.736 -14.435 0.577 1.00 95.00 98 PRO A C 1
ATOM 779 O O . PRO A 1 98 ? -2.651 -14.947 1.220 1.00 95.00 98 PRO A O 1
ATOM 782 N N . ARG A 1 99 ? -0.458 -14.750 0.830 1.00 93.25 99 ARG A N 1
ATOM 783 C CA . ARG A 1 99 ? -0.075 -15.767 1.824 1.00 93.25 99 ARG A CA 1
ATOM 784 C C . ARG A 1 99 ? -0.399 -15.350 3.265 1.00 93.25 99 ARG A C 1
ATOM 786 O O . ARG A 1 99 ? -0.635 -16.211 4.106 1.00 93.25 99 ARG A O 1
ATOM 793 N N . PHE A 1 100 ? -0.413 -14.047 3.562 1.00 94.44 100 PHE A N 1
ATOM 794 C CA . PHE A 1 100 ? -0.786 -13.528 4.881 1.00 94.44 100 PHE A CA 1
ATOM 795 C C . PHE A 1 100 ? -2.302 -13.491 5.043 1.00 94.44 100 PHE A C 1
ATOM 797 O O . PHE A 1 100 ? -2.796 -13.862 6.107 1.00 94.44 100 PHE A O 1
ATOM 804 N N . ALA A 1 101 ? -3.039 -13.120 3.994 1.00 95.50 101 ALA A N 1
ATOM 805 C CA . ALA A 1 101 ? -4.496 -13.212 3.992 1.00 95.50 101 ALA A CA 1
ATOM 806 C C . ALA A 1 101 ? -4.960 -14.667 4.187 1.00 95.50 101 ALA A C 1
ATOM 808 O O . ALA A 1 101 ? -5.722 -14.943 5.109 1.00 95.50 101 ALA A O 1
ATOM 809 N N . ALA A 1 102 ? -4.393 -15.619 3.436 1.00 95.12 102 ALA A N 1
ATOM 810 C CA . ALA A 1 102 ? -4.707 -17.045 3.568 1.00 95.12 102 ALA A CA 1
ATOM 811 C C . ALA A 1 102 ? -4.362 -17.615 4.960 1.00 95.12 102 ALA A C 1
ATOM 813 O O . ALA A 1 102 ? -4.996 -18.557 5.432 1.00 95.12 102 ALA A O 1
ATOM 814 N N . ALA A 1 103 ? -3.374 -17.031 5.645 1.00 94.25 103 ALA A N 1
ATOM 815 C CA . ALA A 1 103 ? -3.005 -17.378 7.017 1.00 94.25 103 ALA A CA 1
ATOM 816 C C . ALA A 1 103 ? -3.843 -16.650 8.094 1.00 94.25 103 ALA A C 1
ATOM 818 O O . ALA A 1 103 ? -3.510 -16.734 9.281 1.00 94.25 103 ALA A O 1
ATOM 819 N N . GLY A 1 104 ? -4.884 -15.905 7.705 1.00 93.81 104 GLY A N 1
ATOM 820 C CA . GLY A 1 104 ? -5.739 -15.137 8.616 1.00 93.81 104 GLY A CA 1
ATOM 821 C C . GLY A 1 104 ? -5.005 -13.993 9.318 1.00 93.81 104 GLY A C 1
ATOM 822 O O . GLY A 1 104 ? -5.320 -13.652 10.457 1.00 93.81 104 GLY A O 1
ATOM 823 N N . LYS A 1 105 ? -3.957 -13.452 8.688 1.00 95.06 105 LYS A N 1
ATOM 824 C CA . LYS A 1 105 ? -3.120 -12.378 9.244 1.00 95.06 105 LYS A CA 1
ATOM 825 C C . LYS A 1 105 ? -3.474 -10.992 8.720 1.00 95.06 105 LYS A C 1
ATOM 827 O O . LYS A 1 105 ? -2.991 -10.013 9.283 1.00 95.06 105 LYS A O 1
ATOM 832 N N . LEU A 1 106 ? -4.278 -10.916 7.664 1.00 95.50 106 LEU A N 1
ATOM 833 C CA . LEU A 1 106 ? -4.803 -9.670 7.120 1.00 95.50 106 LEU A CA 1
ATOM 834 C C . LEU A 1 106 ? -6.309 -9.618 7.347 1.00 95.50 106 LEU A C 1
ATOM 836 O O . LEU A 1 106 ? -6.992 -10.639 7.297 1.00 95.50 106 LEU A O 1
ATOM 840 N N . VAL A 1 107 ? -6.794 -8.415 7.610 1.00 95.75 107 VAL A N 1
ATOM 841 C CA . VAL A 1 107 ? -8.217 -8.113 7.745 1.00 95.75 107 VAL A CA 1
ATOM 842 C C . VAL A 1 107 ? -8.837 -7.952 6.360 1.00 95.75 107 VAL A C 1
ATOM 844 O O . VAL A 1 107 ? -8.220 -7.348 5.483 1.00 95.75 107 VAL A O 1
ATOM 847 N N . ALA A 1 108 ? -10.046 -8.471 6.167 1.00 97.69 108 ALA A N 1
ATOM 848 C CA . ALA A 1 108 ? -10.856 -8.125 5.007 1.00 97.69 108 ALA A CA 1
ATOM 849 C C . ALA A 1 108 ? -11.383 -6.696 5.211 1.00 97.69 108 ALA A C 1
ATOM 851 O O . ALA A 1 108 ? -12.113 -6.413 6.164 1.00 97.69 108 ALA A O 1
ATOM 852 N N . LEU A 1 109 ? -10.940 -5.765 4.370 1.00 97.75 109 LEU A N 1
ATOM 853 C CA . LEU A 1 109 ? -11.269 -4.347 4.495 1.00 97.75 109 LEU A CA 1
ATOM 854 C C . LEU A 1 109 ? -12.748 -4.102 4.211 1.00 97.75 109 LEU A C 1
ATOM 856 O O . LEU A 1 109 ? -13.351 -3.266 4.870 1.00 97.75 109 LEU A O 1
ATOM 860 N N . ASP A 1 110 ? -13.331 -4.846 3.274 1.00 97.75 110 ASP A N 1
ATOM 861 C CA . ASP A 1 110 ? -14.749 -4.782 2.919 1.00 97.75 110 ASP A CA 1
ATOM 862 C C . ASP A 1 110 ? -15.668 -5.259 4.051 1.00 97.75 110 ASP A C 1
ATOM 864 O O . ASP A 1 110 ? -16.780 -4.759 4.184 1.00 97.75 110 ASP A O 1
ATOM 868 N N . GLU A 1 111 ? -15.206 -6.168 4.913 1.00 97.38 111 GLU A N 1
ATOM 869 C CA . GLU A 1 111 ? -15.982 -6.588 6.086 1.00 97.38 111 GLU A CA 1
ATOM 870 C C . GLU A 1 111 ? -16.017 -5.508 7.176 1.00 97.38 111 GLU A C 1
ATOM 872 O O . GLU A 1 111 ? -17.010 -5.376 7.892 1.00 97.38 111 GLU A O 1
ATOM 877 N N . MET A 1 112 ? -14.936 -4.733 7.318 1.00 95.94 112 MET A N 1
ATOM 878 C CA . MET A 1 112 ? -14.837 -3.677 8.332 1.00 95.94 112 MET A CA 1
ATOM 879 C C . MET A 1 112 ? -15.358 -2.320 7.847 1.00 95.94 112 MET A C 1
ATOM 881 O O . MET A 1 112 ? -15.914 -1.565 8.642 1.00 95.94 112 MET A O 1
ATOM 885 N N . PHE A 1 113 ? -15.157 -2.013 6.567 1.00 96.88 113 PHE A N 1
ATOM 886 C CA . PHE A 1 113 ? -15.410 -0.715 5.938 1.00 96.88 113 PHE A CA 1
ATOM 887 C C . PHE A 1 113 ? -16.128 -0.898 4.587 1.00 96.88 113 PHE A C 1
ATOM 889 O O . PHE A 1 113 ? -15.585 -0.542 3.537 1.00 96.88 113 PHE A O 1
ATOM 896 N N . PRO A 1 114 ? -17.327 -1.511 4.573 1.00 97.25 114 PRO A N 1
ATOM 897 C CA . PRO A 1 114 ? -17.999 -1.889 3.331 1.00 97.25 114 PRO A CA 1
ATOM 898 C C . PRO A 1 114 ? -18.293 -0.683 2.435 1.00 97.25 114 PRO A C 1
ATOM 900 O O . PRO A 1 114 ? -18.042 -0.732 1.232 1.00 97.25 114 PRO A O 1
ATOM 903 N N . GLU A 1 115 ? -18.787 0.413 3.018 1.00 97.88 115 GLU A N 1
ATOM 904 C CA . GLU A 1 115 ? -19.167 1.614 2.269 1.00 97.88 115 GLU A CA 1
ATOM 905 C C . GLU A 1 115 ? -17.938 2.317 1.676 1.00 97.88 115 GLU A C 1
ATOM 907 O O . GLU A 1 115 ? -17.953 2.724 0.513 1.00 97.88 115 GLU A O 1
ATOM 912 N N . GLU A 1 116 ? -16.852 2.429 2.444 1.00 97.50 116 GLU A N 1
ATOM 913 C CA . GLU A 1 116 ? -15.612 3.061 1.998 1.00 97.50 116 GLU A CA 1
ATOM 914 C C . GLU A 1 116 ? -14.921 2.244 0.909 1.00 97.50 116 GLU A C 1
ATOM 916 O O . GLU A 1 116 ? -14.477 2.808 -0.090 1.00 97.50 116 GLU A O 1
ATOM 921 N N . VAL A 1 117 ? -14.857 0.919 1.064 1.00 97.62 117 VAL A N 1
ATOM 922 C CA . VAL A 1 117 ? -14.259 0.033 0.060 1.00 97.62 117 VAL A CA 1
ATOM 923 C C . VAL A 1 117 ? -15.070 0.062 -1.234 1.00 97.62 117 VAL A C 1
ATOM 925 O O . VAL A 1 117 ? -14.490 0.163 -2.317 1.00 97.62 117 VAL A O 1
ATOM 928 N N . GLU A 1 118 ? -16.403 0.055 -1.151 1.00 96.62 118 GLU A N 1
ATOM 929 C CA . GLU A 1 118 ? -17.267 0.190 -2.324 1.00 96.62 118 GLU A CA 1
ATOM 930 C C . GLU A 1 118 ? -17.078 1.552 -3.010 1.00 96.62 118 GLU A C 1
ATOM 932 O O . GLU A 1 118 ? -16.956 1.619 -4.236 1.00 96.62 118 GLU A O 1
ATOM 937 N N . ALA A 1 119 ? -17.022 2.645 -2.245 1.00 97.50 119 ALA A N 1
ATOM 938 C CA . ALA A 1 119 ? -16.768 3.979 -2.780 1.00 97.50 119 ALA A CA 1
ATOM 939 C C . ALA A 1 119 ? -15.410 4.051 -3.490 1.00 97.50 119 ALA A C 1
ATOM 941 O O . ALA A 1 119 ? -15.356 4.456 -4.651 1.00 97.50 119 ALA A O 1
ATOM 942 N N . MET A 1 120 ? -14.349 3.576 -2.835 1.00 96.25 120 MET A N 1
ATOM 943 C CA . MET A 1 120 ? -13.000 3.562 -3.392 1.00 96.25 120 MET A CA 1
ATOM 944 C C . MET A 1 120 ? -12.904 2.701 -4.645 1.00 96.25 120 MET A C 1
ATOM 946 O O . MET A 1 120 ? -12.255 3.122 -5.594 1.00 96.25 120 MET A O 1
ATOM 950 N N . SER A 1 121 ? -13.575 1.547 -4.709 1.00 96.31 121 SER A N 1
ATOM 951 C CA . SER A 1 121 ? -13.509 0.664 -5.885 1.00 96.31 121 SER A CA 1
ATOM 952 C C . SER A 1 121 ? -13.858 1.377 -7.197 1.00 96.31 121 SER A C 1
ATOM 954 O O . SER A 1 121 ? -13.278 1.080 -8.236 1.00 96.31 121 SER A O 1
ATOM 956 N N . ARG A 1 122 ? -14.744 2.382 -7.142 1.00 96.62 122 ARG A N 1
ATOM 957 C CA . ARG A 1 122 ? -15.173 3.181 -8.301 1.00 96.62 122 ARG A CA 1
ATOM 958 C C . ARG A 1 122 ? -14.130 4.199 -8.765 1.00 96.62 122 ARG A C 1
ATOM 960 O O . ARG A 1 122 ? -14.262 4.743 -9.858 1.00 96.62 122 ARG A O 1
ATOM 967 N N . GLU A 1 123 ? -13.132 4.483 -7.936 1.00 96.06 123 GLU A N 1
ATOM 968 C CA . GLU A 1 123 ? -12.045 5.422 -8.228 1.00 96.06 123 GLU A CA 1
ATOM 969 C C . GLU A 1 123 ? -10.839 4.737 -8.891 1.00 96.06 123 GLU A C 1
ATOM 971 O O . GLU A 1 123 ? -9.969 5.418 -9.437 1.00 96.06 123 GLU A O 1
ATOM 976 N N . TYR A 1 124 ? -10.788 3.399 -8.885 1.00 95.19 124 TYR A N 1
ATOM 977 C CA . TYR A 1 124 ? -9.696 2.618 -9.463 1.00 95.19 124 TYR A CA 1
ATOM 978 C C . TYR A 1 124 ? -10.125 1.915 -10.756 1.00 95.19 124 TYR A C 1
ATOM 980 O O . TYR A 1 124 ? -11.268 1.483 -10.881 1.00 95.19 124 TYR A O 1
ATOM 988 N N . PRO A 1 125 ? -9.208 1.725 -11.723 1.00 94.94 125 PRO A N 1
ATOM 989 C CA . PRO A 1 125 ? -9.430 0.785 -12.815 1.00 94.94 125 PRO A CA 1
ATOM 990 C C . PRO A 1 125 ? -9.658 -0.635 -12.279 1.00 94.94 125 PRO A C 1
ATOM 992 O O . PRO A 1 125 ? -8.858 -1.117 -11.472 1.00 94.94 125 PRO A O 1
ATOM 995 N N . ASP A 1 126 ? -10.688 -1.326 -12.777 1.00 94.50 126 ASP A N 1
ATOM 996 C CA . ASP A 1 126 ? -11.084 -2.669 -12.318 1.00 94.50 126 ASP A CA 1
ATOM 997 C C . ASP A 1 126 ? -9.909 -3.655 -12.254 1.00 94.50 126 ASP A C 1
ATOM 999 O O . ASP A 1 126 ? -9.758 -4.407 -11.293 1.00 94.50 126 ASP A O 1
ATOM 1003 N N . ASN A 1 127 ? -9.038 -3.630 -13.266 1.00 92.44 127 ASN A N 1
ATOM 1004 C CA . ASN A 1 127 ? -7.890 -4.529 -13.358 1.00 92.44 127 ASN A CA 1
ATOM 1005 C C . ASN A 1 127 ? -6.828 -4.274 -12.279 1.00 92.44 127 ASN A C 1
ATOM 1007 O O . ASN A 1 127 ? -6.077 -5.188 -11.957 1.00 92.44 127 ASN A O 1
ATOM 1011 N N . LEU A 1 128 ? -6.735 -3.051 -11.749 1.00 93.06 128 LEU A N 1
ATOM 1012 C CA . LEU A 1 128 ? -5.842 -2.726 -10.638 1.00 93.06 128 LEU A CA 1
ATOM 1013 C C . LEU A 1 128 ? -6.512 -3.015 -9.300 1.00 93.06 128 LEU A C 1
ATOM 1015 O O . LEU A 1 128 ? -5.868 -3.554 -8.407 1.00 93.06 128 LEU A O 1
ATOM 1019 N N . TRP A 1 129 ? -7.802 -2.699 -9.170 1.00 95.38 129 TRP A N 1
ATOM 1020 C CA . TRP A 1 129 ? -8.567 -2.952 -7.951 1.00 95.38 129 TRP A CA 1
ATOM 1021 C C . TRP A 1 129 ? -8.548 -4.431 -7.545 1.00 95.38 129 TRP A C 1
ATOM 1023 O O . TRP A 1 129 ? -8.273 -4.759 -6.387 1.00 95.38 129 TRP A O 1
ATOM 1033 N N . GLN A 1 130 ? -8.731 -5.317 -8.530 1.00 94.38 130 GLN A N 1
ATOM 1034 C CA . GLN A 1 130 ? -8.721 -6.769 -8.340 1.00 94.38 130 GLN A CA 1
ATOM 1035 C C . GLN A 1 130 ? -7.384 -7.325 -7.822 1.00 94.38 130 GLN A C 1
ATOM 1037 O O . GLN A 1 130 ? -7.370 -8.418 -7.264 1.00 94.38 130 GLN A O 1
ATOM 1042 N N . LEU A 1 131 ? -6.267 -6.593 -7.947 1.00 93.75 131 LEU A N 1
ATOM 1043 C CA . LEU A 1 131 ? -4.965 -7.030 -7.413 1.00 93.75 131 LEU A CA 1
ATOM 1044 C C . LEU A 1 131 ? -4.931 -7.073 -5.879 1.00 93.75 131 LEU A C 1
ATOM 1046 O O . LEU A 1 131 ? -4.073 -7.739 -5.304 1.00 93.75 131 LEU A O 1
ATOM 1050 N N . GLY A 1 132 ? -5.844 -6.354 -5.219 1.00 95.56 132 GLY A N 1
ATOM 1051 C CA . GLY A 1 132 ? -6.021 -6.385 -3.768 1.00 95.56 132 GLY A CA 1
ATOM 1052 C C . GLY A 1 132 ? -7.123 -7.334 -3.294 1.00 95.56 132 GLY A C 1
ATOM 1053 O O . GLY A 1 132 ? -7.418 -7.342 -2.097 1.00 95.56 132 GLY A O 1
ATOM 1054 N N . SER A 1 133 ? -7.747 -8.098 -4.198 1.00 96.38 133 SER A N 1
ATOM 1055 C CA . SER A 1 133 ? -8.875 -8.978 -3.883 1.00 96.38 133 SER A CA 1
ATOM 1056 C C . SER A 1 133 ? -8.468 -10.457 -3.886 1.00 96.38 133 SER A C 1
ATOM 1058 O O . SER A 1 133 ? -7.718 -10.905 -4.751 1.00 96.38 133 SER A O 1
ATOM 1060 N N . MET A 1 134 ? -8.993 -11.245 -2.947 1.00 96.56 134 MET A N 1
ATOM 1061 C CA . MET A 1 134 ? -8.845 -12.708 -2.912 1.00 96.56 134 MET A CA 1
ATOM 1062 C C . MET A 1 134 ? -10.096 -13.328 -2.293 1.00 96.56 134 MET A C 1
ATOM 1064 O O . MET A 1 134 ? -10.637 -12.792 -1.333 1.00 96.56 134 MET A O 1
ATOM 1068 N N . ASP A 1 135 ? -10.573 -14.434 -2.868 1.00 95.25 135 ASP A N 1
ATOM 1069 C CA . ASP A 1 135 ? -11.744 -15.185 -2.386 1.00 95.25 135 ASP A CA 1
ATOM 1070 C C . ASP A 1 135 ? -13.008 -14.330 -2.148 1.00 95.25 135 ASP A C 1
ATOM 1072 O O . ASP A 1 135 ? -13.826 -14.626 -1.284 1.00 95.25 135 ASP A O 1
ATOM 1076 N N . GLY A 1 136 ? -13.186 -13.273 -2.949 1.00 95.00 136 GLY A N 1
ATOM 1077 C CA . GLY A 1 136 ? -14.346 -12.376 -2.880 1.00 95.00 136 GLY A CA 1
ATOM 1078 C C . GLY A 1 136 ? -14.217 -11.211 -1.895 1.00 95.00 136 GLY A C 1
ATOM 1079 O O . GLY A 1 136 ? -15.119 -10.381 -1.863 1.00 95.00 136 GLY A O 1
ATOM 1080 N N . HIS A 1 137 ? -13.104 -11.110 -1.165 1.00 97.75 137 HIS A N 1
ATOM 1081 C CA . HIS A 1 137 ? -12.833 -10.037 -0.206 1.00 97.75 137 HIS A CA 1
ATOM 1082 C C . HIS A 1 137 ? -11.711 -9.110 -0.677 1.00 97.75 137 HIS A C 1
ATOM 1084 O O . HIS A 1 137 ? -10.807 -9.529 -1.406 1.00 97.75 137 HIS A O 1
ATOM 1090 N N . GLN A 1 138 ? -11.747 -7.854 -0.230 1.00 97.81 138 GLN A N 1
ATOM 1091 C CA . GLN A 1 138 ? -10.718 -6.850 -0.483 1.00 97.81 138 GLN A CA 1
ATOM 1092 C C . GLN A 1 138 ? -9.756 -6.787 0.706 1.00 97.81 138 GLN A C 1
ATOM 1094 O O . GLN A 1 138 ? -10.101 -6.293 1.774 1.00 97.81 138 GLN A O 1
ATOM 1099 N N . TYR A 1 139 ? -8.516 -7.234 0.526 1.00 97.69 139 TYR A N 1
ATOM 1100 C CA . TYR A 1 139 ? -7.502 -7.239 1.590 1.00 97.69 139 TYR A CA 1
ATOM 1101 C C . TYR A 1 139 ? -6.510 -6.077 1.497 1.00 97.69 139 TYR A C 1
ATOM 1103 O O . TYR A 1 139 ? -5.856 -5.744 2.484 1.00 97.69 139 TYR A O 1
ATOM 1111 N N . GLY A 1 140 ? -6.374 -5.461 0.323 1.00 96.06 140 GLY A N 1
ATOM 1112 C CA . GLY A 1 140 ? -5.433 -4.366 0.101 1.00 96.06 140 GLY A CA 1
ATOM 1113 C C . GLY A 1 140 ? -5.986 -3.301 -0.831 1.00 96.06 140 GLY A C 1
ATOM 1114 O O . GLY A 1 140 ? -6.797 -3.587 -1.705 1.00 96.06 140 GLY A O 1
ATOM 1115 N N . ILE A 1 141 ? -5.524 -2.066 -0.666 1.00 96.12 141 ILE A N 1
ATOM 1116 C CA . ILE A 1 141 ? -5.818 -0.970 -1.591 1.00 96.12 141 ILE A CA 1
ATOM 1117 C C . ILE A 1 141 ? -4.615 -0.804 -2.528 1.00 96.12 141 ILE A C 1
ATOM 1119 O O . ILE A 1 141 ? -3.498 -0.627 -2.027 1.00 96.12 141 ILE A O 1
ATOM 1123 N N . PRO A 1 142 ? -4.797 -0.841 -3.861 1.00 93.94 142 PRO A N 1
ATOM 1124 C CA . PRO A 1 142 ? -3.703 -0.594 -4.794 1.00 93.94 142 PRO A CA 1
ATOM 1125 C C . PRO A 1 142 ? -3.077 0.784 -4.555 1.00 93.94 142 PRO A C 1
ATOM 1127 O O . PRO A 1 142 ? -3.769 1.796 -4.566 1.00 93.94 142 PRO A O 1
ATOM 1130 N N . PHE A 1 143 ? -1.762 0.827 -4.343 1.00 90.31 143 PHE A N 1
ATOM 1131 C CA . PHE A 1 143 ? -1.043 2.071 -4.040 1.00 90.31 143 PHE A CA 1
ATOM 1132 C C . PHE A 1 143 ? -0.115 2.504 -5.178 1.00 90.31 143 PHE A C 1
ATOM 1134 O O . PHE A 1 143 ? -0.138 3.651 -5.614 1.00 90.31 143 PHE A O 1
ATOM 1141 N N . VAL A 1 144 ? 0.704 1.577 -5.676 1.00 88.19 144 VAL A N 1
ATOM 1142 C CA . VAL A 1 144 ? 1.633 1.793 -6.788 1.00 88.19 144 VAL A CA 1
ATOM 1143 C C . VAL A 1 144 ? 1.554 0.583 -7.705 1.00 88.19 144 VAL A C 1
ATOM 1145 O O . VAL A 1 144 ? 1.539 -0.550 -7.234 1.00 88.19 144 VAL A O 1
ATOM 1148 N N . TYR A 1 145 ? 1.528 0.834 -9.011 1.00 85.06 145 TYR A N 1
ATOM 1149 C CA . TYR A 1 145 ? 1.672 -0.192 -10.035 1.00 85.06 145 TYR A CA 1
ATOM 1150 C C . TYR A 1 145 ? 2.998 0.011 -10.763 1.00 85.06 145 TYR A C 1
ATOM 1152 O O . TYR A 1 145 ? 3.317 1.125 -11.185 1.00 85.06 145 TYR A O 1
ATOM 1160 N N . VAL A 1 146 ? 3.762 -1.067 -10.914 1.00 81.12 146 VAL A N 1
ATOM 1161 C CA . VAL A 1 146 ? 5.035 -1.067 -11.637 1.00 81.12 146 VAL A CA 1
ATOM 1162 C C . VAL A 1 146 ? 4.919 -2.033 -12.806 1.00 81.12 146 VAL A C 1
ATOM 1164 O O . VAL A 1 146 ? 4.567 -3.197 -12.631 1.00 81.12 146 VAL A O 1
ATOM 1167 N N . SER A 1 147 ? 5.231 -1.557 -14.009 1.00 80.38 147 SER A N 1
ATOM 1168 C CA . SER A 1 147 ? 5.308 -2.387 -15.208 1.00 80.38 147 SER A CA 1
ATOM 1169 C C . SER A 1 147 ? 6.758 -2.661 -15.590 1.00 80.38 147 SER A C 1
ATOM 1171 O O . SER A 1 147 ? 7.619 -1.778 -15.575 1.00 80.38 147 SER A O 1
ATOM 1173 N N . TRP A 1 148 ? 7.031 -3.904 -15.974 1.00 79.44 148 TRP A N 1
ATOM 1174 C CA . TRP A 1 148 ? 8.339 -4.307 -16.474 1.00 79.44 148 TRP A CA 1
ATOM 1175 C C . TRP A 1 148 ? 8.467 -3.968 -17.957 1.00 79.44 148 TRP A C 1
ATOM 1177 O O . TRP A 1 148 ? 7.641 -4.371 -18.777 1.00 79.44 148 TRP A O 1
ATOM 1187 N N . HIS A 1 149 ? 9.536 -3.257 -18.310 1.00 78.19 149 HIS A N 1
ATOM 1188 C CA . HIS A 1 149 ? 9.849 -2.895 -19.688 1.00 78.19 149 HIS A CA 1
ATOM 1189 C C . HIS A 1 149 ? 11.262 -3.347 -20.047 1.00 78.19 149 HIS A C 1
ATOM 1191 O O . HIS A 1 149 ? 12.208 -3.140 -19.288 1.00 78.19 149 HIS A O 1
ATOM 1197 N N . LEU A 1 150 ? 11.405 -3.951 -21.228 1.00 78.50 150 LEU A N 1
ATOM 1198 C CA . LEU A 1 150 ? 12.700 -4.333 -21.775 1.00 78.50 150 LEU A CA 1
ATOM 1199 C C . LEU A 1 150 ? 13.212 -3.234 -22.708 1.00 78.50 150 LEU A C 1
ATOM 1201 O O . LEU A 1 150 ? 12.612 -2.962 -23.748 1.00 78.50 150 LEU A O 1
ATOM 1205 N N . TYR A 1 151 ? 14.351 -2.649 -22.350 1.00 77.06 151 TYR A N 1
ATOM 1206 C CA . TYR A 1 151 ? 15.056 -1.655 -23.156 1.00 77.06 151 TYR A CA 1
ATOM 1207 C C . TYR A 1 151 ? 16.299 -2.283 -23.792 1.00 77.06 151 TYR A C 1
ATOM 1209 O O . TYR A 1 151 ? 16.966 -3.116 -23.177 1.00 77.06 151 TYR A O 1
ATOM 1217 N N . TYR A 1 152 ? 16.629 -1.884 -25.021 1.00 76.94 152 TYR A N 1
ATOM 1218 C CA . TYR A 1 152 ? 17.839 -2.334 -25.714 1.00 76.94 152 TYR A CA 1
ATOM 1219 C C . TYR A 1 152 ? 18.523 -1.171 -26.436 1.00 76.94 152 TYR A C 1
ATOM 1221 O O . TYR A 1 152 ? 17.870 -0.209 -26.836 1.00 76.94 152 TYR A O 1
ATOM 1229 N N . ASN A 1 153 ? 19.841 -1.272 -26.628 1.00 84.56 153 ASN A N 1
ATOM 1230 C CA . ASN A 1 153 ? 20.593 -0.323 -27.445 1.00 84.56 153 ASN A CA 1
ATOM 1231 C C . ASN A 1 153 ? 20.539 -0.764 -28.922 1.00 84.56 153 ASN A C 1
ATOM 1233 O O . ASN A 1 153 ? 21.084 -1.825 -29.246 1.00 84.56 153 ASN A O 1
ATOM 1237 N N . PRO A 1 154 ? 19.925 0.022 -29.823 1.00 79.88 154 PRO A N 1
ATOM 1238 C CA . PRO A 1 154 ? 19.767 -0.376 -31.217 1.00 79.88 154 PRO A CA 1
ATOM 1239 C C . PRO A 1 154 ? 21.092 -0.504 -31.976 1.00 79.88 154 PRO A C 1
ATOM 1241 O O . PRO A 1 154 ? 21.227 -1.414 -32.785 1.00 79.88 154 PRO A O 1
ATOM 1244 N N . GLU A 1 155 ? 22.101 0.317 -31.677 1.00 83.44 155 GLU A N 1
ATOM 1245 C CA . GLU A 1 155 ? 23.383 0.284 -32.392 1.00 83.44 155 GLU A CA 1
ATOM 1246 C C . GLU A 1 155 ? 24.148 -1.023 -32.164 1.00 83.44 155 GLU A C 1
ATOM 1248 O O . GLU A 1 155 ? 24.825 -1.520 -33.065 1.00 83.44 155 GLU A O 1
ATOM 1253 N N . LEU A 1 156 ? 24.055 -1.597 -30.958 1.00 84.12 156 LEU A N 1
ATOM 1254 C CA . LEU A 1 156 ? 24.675 -2.891 -30.657 1.00 84.12 156 LEU A CA 1
ATOM 1255 C C . LEU A 1 156 ? 24.035 -4.017 -31.472 1.00 84.12 156 LEU A C 1
ATOM 1257 O O . LEU A 1 156 ? 24.735 -4.922 -31.927 1.00 84.12 156 LEU A O 1
ATOM 1261 N N . PHE A 1 157 ? 22.721 -3.942 -31.671 1.00 84.00 157 PHE A N 1
ATOM 1262 C CA . PHE A 1 157 ? 21.963 -4.904 -32.463 1.00 84.00 157 PHE A CA 1
ATOM 1263 C C . PHE A 1 157 ? 22.265 -4.758 -33.959 1.00 84.00 157 PHE A C 1
ATOM 1265 O O . PHE A 1 157 ? 22.578 -5.758 -34.610 1.00 84.00 157 PHE A O 1
ATOM 1272 N N . ASP A 1 158 ? 22.316 -3.523 -34.465 1.00 84.12 158 ASP A N 1
ATOM 1273 C 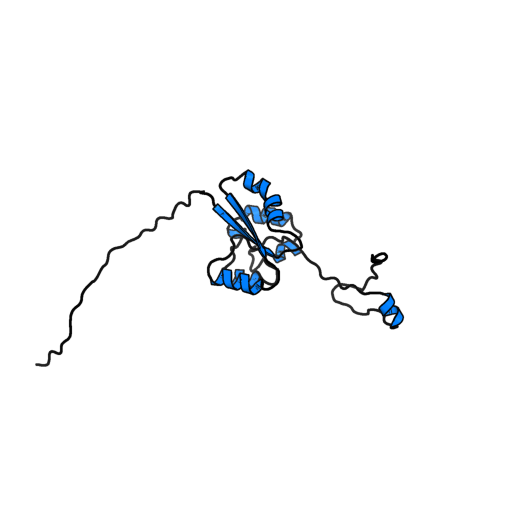CA . ASP A 1 158 ? 22.678 -3.218 -35.853 1.00 84.12 158 ASP A CA 1
ATOM 1274 C C . ASP A 1 158 ? 24.101 -3.712 -36.180 1.00 84.12 158 ASP A C 1
ATOM 1276 O O . ASP A 1 158 ? 24.304 -4.412 -37.174 1.00 84.12 158 ASP A O 1
ATOM 1280 N N . ARG A 1 159 ? 25.087 -3.453 -35.303 1.00 86.12 159 ARG A N 1
ATOM 1281 C CA . ARG A 1 159 ? 26.467 -3.957 -35.472 1.00 86.12 159 ARG A CA 1
ATOM 1282 C C . ARG A 1 159 ? 26.563 -5.479 -35.447 1.00 86.12 159 ARG A C 1
ATOM 1284 O O . ARG A 1 159 ? 27.412 -6.048 -36.127 1.00 86.12 159 ARG A O 1
ATOM 1291 N N . ALA A 1 160 ? 25.724 -6.138 -34.654 1.00 86.69 160 ALA A N 1
ATOM 1292 C CA . ALA A 1 160 ? 25.681 -7.592 -34.579 1.00 86.69 160 ALA A CA 1
ATOM 1293 C C . ALA A 1 160 ? 24.902 -8.232 -35.743 1.00 86.69 160 ALA A C 1
ATOM 1295 O O . ALA A 1 160 ? 24.843 -9.461 -35.817 1.00 86.69 160 ALA A O 1
ATOM 1296 N N . GLY A 1 161 ? 24.277 -7.432 -36.620 1.00 83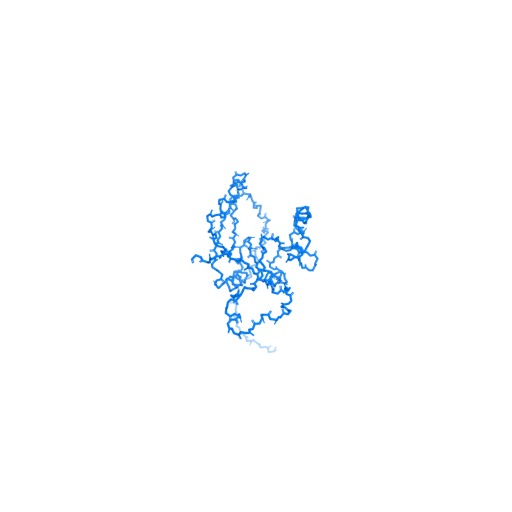.69 161 GLY A N 1
ATOM 1297 C CA . GLY A 1 161 ? 23.380 -7.919 -37.667 1.00 83.69 161 GLY A CA 1
ATOM 1298 C C . GLY A 1 161 ? 22.146 -8.629 -37.105 1.00 83.69 161 GLY A C 1
ATOM 1299 O O . GLY A 1 161 ? 21.627 -9.550 -37.734 1.00 83.69 161 GLY A O 1
ATOM 1300 N N . ARG A 1 162 ? 21.706 -8.262 -35.892 1.00 78.31 162 ARG A N 1
ATOM 1301 C CA . ARG A 1 162 ? 20.572 -8.884 -35.199 1.00 78.31 162 ARG A CA 1
ATOM 1302 C C . ARG A 1 162 ? 19.444 -7.881 -35.057 1.00 78.31 162 ARG A C 1
ATOM 1304 O O . ARG A 1 162 ? 19.655 -6.774 -34.589 1.00 78.31 162 ARG A O 1
ATOM 1311 N N . VAL A 1 163 ? 18.227 -8.304 -35.368 1.00 69.94 163 VAL A N 1
ATOM 1312 C CA . VAL A 1 163 ? 17.016 -7.582 -34.962 1.00 69.94 163 VAL A CA 1
ATOM 1313 C C . VAL A 1 163 ? 16.516 -8.242 -33.679 1.00 69.94 163 VAL A C 1
ATOM 1315 O O . VAL A 1 163 ? 16.478 -9.475 -33.640 1.00 69.94 163 VAL A O 1
ATOM 1318 N N . PRO A 1 164 ? 16.143 -7.493 -32.624 1.00 66.50 164 PRO A N 1
ATOM 1319 C CA . PRO A 1 164 ? 15.438 -8.083 -31.495 1.00 66.50 164 PRO A CA 1
ATOM 1320 C C . PRO A 1 164 ? 14.118 -8.678 -31.999 1.00 66.50 164 PRO A C 1
ATOM 1322 O O . PRO A 1 164 ? 13.151 -7.969 -32.273 1.00 66.50 164 PRO A O 1
ATOM 1325 N N . THR A 1 165 ? 14.095 -9.993 -32.189 1.00 64.19 165 THR A N 1
ATOM 1326 C CA . THR A 1 165 ? 12.901 -10.741 -32.574 1.00 64.19 165 THR A CA 1
ATOM 1327 C C . THR A 1 165 ? 12.449 -11.554 -31.377 1.00 64.19 165 THR A C 1
ATOM 1329 O O . THR A 1 165 ? 13.154 -12.455 -30.929 1.00 64.19 165 THR A O 1
ATOM 1332 N N . GLY A 1 166 ? 11.273 -11.229 -30.863 1.00 56.75 166 GLY A N 1
ATOM 1333 C CA . GLY A 1 166 ? 10.614 -11.983 -29.814 1.00 56.75 166 GLY A CA 1
ATOM 1334 C C . GLY A 1 166 ? 9.220 -11.422 -29.611 1.00 56.75 166 GLY A C 1
ATOM 1335 O O . GLY A 1 166 ? 9.061 -10.210 -29.474 1.00 56.75 166 GLY A O 1
ATOM 1336 N N . ASP A 1 167 ? 8.225 -12.302 -29.623 1.00 53.62 167 ASP A N 1
ATOM 1337 C CA . ASP A 1 167 ? 6.929 -12.008 -29.030 1.00 53.62 167 ASP A CA 1
ATOM 1338 C C . ASP A 1 167 ? 7.129 -12.197 -27.523 1.00 53.62 167 ASP A C 1
ATOM 1340 O O . ASP A 1 167 ? 7.080 -13.306 -27.001 1.00 53.62 167 ASP A O 1
ATOM 1344 N N . THR A 1 168 ? 7.535 -11.134 -26.829 1.00 54.22 168 THR A N 1
ATOM 1345 C CA . THR A 1 168 ? 7.947 -11.199 -25.415 1.00 54.22 168 THR A CA 1
ATOM 1346 C C . THR A 1 168 ? 6.759 -11.314 -24.457 1.00 54.22 168 THR A C 1
ATOM 1348 O O . THR A 1 168 ? 6.917 -11.100 -23.261 1.00 54.22 168 THR A O 1
ATOM 1351 N N . GLY A 1 169 ? 5.549 -11.571 -24.965 1.00 50.75 169 GLY A N 1
ATOM 1352 C CA . GLY A 1 169 ? 4.300 -11.473 -24.205 1.00 50.75 169 GLY A CA 1
ATOM 1353 C C . GLY A 1 169 ? 3.878 -10.031 -23.879 1.00 50.75 169 GLY A C 1
ATOM 1354 O O . GLY A 1 169 ? 2.703 -9.795 -23.629 1.00 50.75 169 GLY A O 1
ATOM 1355 N N . CYS A 1 170 ? 4.791 -9.053 -23.968 1.00 47.22 170 CYS A N 1
ATOM 1356 C CA . CYS A 1 170 ? 4.554 -7.636 -23.649 1.00 47.22 170 CYS A CA 1
ATOM 1357 C C . CYS A 1 170 ? 4.503 -6.712 -24.885 1.00 47.22 170 CYS A C 1
ATOM 1359 O O . CYS A 1 170 ? 4.576 -5.489 -24.761 1.00 47.22 170 CYS A O 1
ATOM 1361 N N . GLY A 1 171 ? 4.353 -7.279 -26.086 1.00 51.75 171 GLY A N 1
ATOM 1362 C CA . GLY A 1 171 ? 4.245 -6.542 -27.347 1.00 51.75 171 GLY A CA 1
ATOM 1363 C C . GLY A 1 171 ? 5.542 -6.477 -28.160 1.00 51.75 171 GLY A C 1
ATOM 1364 O O . GLY A 1 171 ? 6.630 -6.822 -27.706 1.00 51.75 171 GLY A O 1
ATOM 1365 N N . ARG A 1 172 ? 5.410 -6.044 -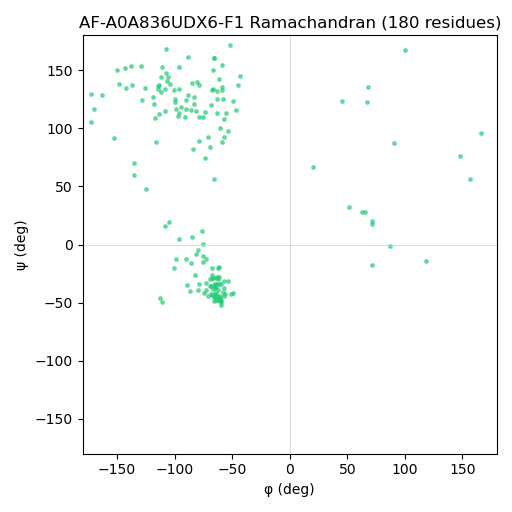29.420 1.00 54.69 172 ARG A N 1
ATOM 1366 C CA . ARG A 1 172 ? 6.524 -5.938 -30.375 1.00 54.69 172 ARG A CA 1
ATOM 1367 C C . ARG A 1 172 ? 7.545 -4.912 -29.874 1.00 54.69 172 ARG A C 1
ATOM 1369 O O . ARG A 1 172 ? 7.153 -3.790 -29.553 1.00 54.69 172 ARG A O 1
ATOM 1376 N N . PHE A 1 173 ? 8.834 -5.268 -29.882 1.00 58.25 173 PHE A N 1
ATOM 1377 C CA . PHE A 1 173 ? 9.934 -4.332 -29.626 1.00 58.25 173 PHE A CA 1
ATOM 1378 C C . PHE A 1 173 ? 9.723 -3.045 -30.432 1.00 58.25 173 PHE A C 1
ATOM 1380 O O . PHE A 1 173 ? 9.714 -3.065 -31.665 1.00 58.25 173 PHE A O 1
ATOM 1387 N N . ARG A 1 174 ? 9.521 -1.925 -29.733 1.00 57.69 174 ARG A N 1
ATOM 1388 C CA . ARG A 1 174 ? 9.534 -0.596 -30.342 1.00 57.69 174 ARG A CA 1
ATOM 1389 C C . ARG A 1 174 ? 10.887 0.027 -30.061 1.00 57.69 174 ARG A C 1
ATOM 1391 O O . ARG A 1 174 ? 11.353 0.013 -28.925 1.00 57.69 174 ARG A O 1
ATOM 1398 N N . ARG A 1 175 ? 11.499 0.589 -31.100 1.00 59.59 175 ARG A N 1
ATOM 1399 C CA . ARG A 1 175 ? 12.640 1.484 -30.934 1.00 59.59 175 ARG A CA 1
ATOM 1400 C C . ARG A 1 175 ? 12.130 2.699 -30.166 1.00 59.59 175 ARG A C 1
ATOM 1402 O O . ARG A 1 175 ? 11.256 3.409 -30.658 1.00 59.59 175 ARG A O 1
ATOM 1409 N N . MET A 1 176 ? 12.598 2.871 -28.938 1.00 56.00 176 MET A N 1
ATOM 1410 C CA . MET A 1 176 ? 12.330 4.079 -28.175 1.00 56.00 176 MET A CA 1
ATOM 1411 C C . MET A 1 176 ? 13.474 5.034 -28.488 1.00 56.00 176 MET A C 1
ATOM 1413 O O . MET A 1 176 ? 14.613 4.763 -28.109 1.00 56.00 176 MET A O 1
ATOM 1417 N N . ASP A 1 177 ? 13.190 6.102 -29.231 1.00 56.91 177 ASP A N 1
ATOM 1418 C CA . ASP A 1 177 ? 14.153 7.176 -29.473 1.00 56.91 177 ASP A CA 1
ATOM 1419 C C . ASP A 1 177 ? 14.290 7.994 -28.183 1.00 56.91 177 ASP A C 1
ATOM 1421 O O . ASP A 1 177 ? 13.740 9.083 -28.028 1.00 56.91 177 ASP A O 1
ATOM 1425 N N . VAL A 1 178 ? 14.992 7.423 -27.207 1.00 55.12 178 VAL A N 1
ATOM 1426 C CA . VAL A 1 178 ? 15.574 8.207 -26.126 1.00 55.12 178 VAL A CA 1
ATOM 1427 C C . VAL A 1 178 ? 16.672 9.044 -26.770 1.00 55.12 178 VAL A C 1
ATOM 1429 O O . VAL A 1 178 ? 17.573 8.505 -27.414 1.00 55.12 178 VAL A O 1
ATOM 1432 N N . GLY A 1 179 ? 16.550 10.370 -26.673 1.00 53.53 179 GLY A N 1
ATOM 1433 C CA . GLY A 1 179 ? 17.604 11.294 -27.092 1.00 53.53 179 GLY A CA 1
ATOM 1434 C C . GLY A 1 179 ? 18.956 10.930 -26.455 1.00 53.53 179 GLY A C 1
ATOM 1435 O O . GLY A 1 179 ? 19.010 10.045 -25.599 1.00 53.53 179 GLY A O 1
ATOM 1436 N N . PRO A 1 180 ? 20.058 11.581 -26.865 1.00 45.88 180 PRO A N 1
ATOM 1437 C CA . PRO A 1 180 ? 21.391 11.230 -26.384 1.00 45.88 180 PRO A CA 1
ATOM 1438 C C . PRO A 1 180 ? 21.398 11.126 -24.855 1.00 45.88 180 PRO A C 1
ATOM 1440 O O . PRO A 1 180 ? 20.981 12.058 -24.165 1.00 45.88 180 PRO A O 1
ATOM 1443 N N . LEU A 1 181 ? 21.806 9.958 -24.350 1.00 43.31 181 LEU A N 1
ATOM 1444 C CA . LEU A 1 181 ? 22.008 9.749 -22.920 1.00 43.31 181 LEU A CA 1
ATOM 1445 C C . LEU A 1 181 ? 23.063 10.765 -22.440 1.00 43.31 181 LEU A C 1
ATOM 1447 O O . LEU A 1 181 ? 24.041 10.969 -23.168 1.00 43.31 181 LEU A O 1
ATOM 1451 N N . PRO A 1 182 ? 22.850 11.430 -21.290 1.00 42.66 182 PRO A N 1
ATOM 1452 C CA . PRO A 1 182 ? 23.802 12.393 -20.743 1.00 42.66 182 PRO A CA 1
ATOM 1453 C C . PRO A 1 182 ? 25.153 11.758 -20.390 1.00 42.66 182 PRO A C 1
ATOM 1455 O O . PRO A 1 182 ? 25.183 10.548 -20.061 1.00 42.66 182 PRO A O 1
#

pLDDT: mean 78.84, std 21.59, range [30.41, 97.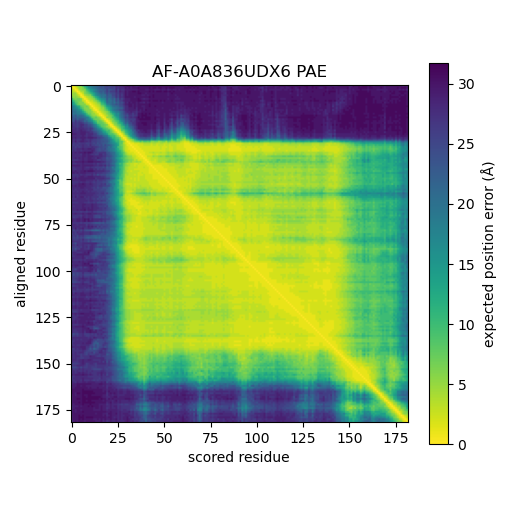88]

Secondary structure (DSSP, 8-state):
------------------------------EEEEEEEE-SS--HHHHHHHHHHHHHT-TTEEEEEEEE-STTHHHHHHHHHHTT---SEE---TTTHHHHHHTT-S--HHHH-HHHHHHHHTTS-HHHHGGGEETTEE---------------HHHHHHTT-------SS-S-----PPPP-

Sequence (182 aa):
MLRLADGFVFGLLLLFGLGCQSPANRDAADSVLRLWKASHGETAQDFEHVLAPFFSQRPALRIEAVVHPWQGWDERYATAYTGGMPPDIAYMPDEFWPRFAAAGKLVALDEMFPEEVEAMSREYPDNLWQLGSMDGHQYGIPFVYVSWHLYYNPELFDRAGRVPTGDTGCGRFRRMDVGPLP

Mean predicted aligned error: 12.91 Å